Protein AF-A0A1X0IKB8-F1 (afdb_monomer)

Structure (mmCIF, N/CA/C/O backbone):
data_AF-A0A1X0IKB8-F1
#
_entry.id   AF-A0A1X0IKB8-F1
#
loop_
_atom_site.group_PDB
_atom_site.id
_atom_site.type_symbol
_atom_site.label_atom_id
_atom_site.label_alt_id
_atom_site.label_comp_id
_atom_site.label_asym_id
_atom_site.label_entity_id
_atom_site.label_seq_id
_atom_site.pdbx_PDB_ins_code
_atom_site.Cartn_x
_atom_site.Cartn_y
_atom_site.Cartn_z
_atom_site.occupancy
_atom_site.B_iso_or_equiv
_atom_site.auth_seq_id
_atom_site.auth_comp_id
_atom_site.auth_asym_id
_atom_site.auth_atom_id
_atom_site.pdbx_PDB_model_num
ATOM 1 N N . MET A 1 1 ? -22.587 -9.898 22.945 1.00 46.41 1 MET A N 1
ATOM 2 C CA . MET A 1 1 ? -22.577 -9.480 21.527 1.00 46.41 1 MET A CA 1
ATOM 3 C C . MET A 1 1 ? -21.405 -8.541 21.345 1.00 46.41 1 MET A C 1
ATOM 5 O O . MET A 1 1 ? -21.169 -7.750 22.244 1.00 46.41 1 MET A O 1
ATOM 9 N N . THR A 1 2 ? -20.635 -8.668 20.269 1.00 53.00 2 THR A N 1
ATOM 10 C CA . THR A 1 2 ? -19.543 -7.727 19.994 1.00 53.00 2 THR A CA 1
ATOM 11 C C . THR A 1 2 ? -20.122 -6.555 19.212 1.00 53.00 2 THR A C 1
ATOM 13 O O . THR A 1 2 ? -20.568 -6.756 18.085 1.00 53.00 2 THR A O 1
ATOM 16 N N . GLU A 1 3 ? -20.179 -5.372 19.822 1.00 60.38 3 GLU A N 1
ATOM 17 C CA . GLU A 1 3 ? -20.589 -4.149 19.128 1.00 60.38 3 GLU A CA 1
ATOM 18 C C . GLU A 1 3 ? -19.484 -3.704 18.153 1.00 60.38 3 GLU A C 1
ATOM 20 O O . GLU A 1 3 ? -18.284 -3.820 18.435 1.00 60.38 3 GLU A O 1
ATOM 25 N N . PHE A 1 4 ? -19.897 -3.219 16.982 1.00 58.84 4 PHE A N 1
ATOM 26 C CA . PHE A 1 4 ? -19.010 -2.624 15.986 1.00 58.84 4 PHE A CA 1
ATOM 27 C C . PHE A 1 4 ? -19.271 -1.122 15.932 1.00 58.84 4 PHE A C 1
ATOM 29 O O . PHE A 1 4 ? -20.406 -0.696 15.740 1.00 58.84 4 PHE A O 1
ATOM 36 N N . SER A 1 5 ? -18.216 -0.321 16.017 1.00 60.69 5 SER A N 1
ATOM 37 C CA . SER A 1 5 ? -18.289 1.115 15.757 1.00 60.69 5 SER A CA 1
ATOM 38 C C . SER A 1 5 ? -17.401 1.462 14.573 1.00 60.69 5 SER A C 1
ATOM 40 O O . SER A 1 5 ? -16.264 1.011 14.450 1.00 60.69 5 SER A O 1
ATOM 42 N N . LEU A 1 6 ? -17.927 2.262 13.659 1.00 59.50 6 LEU A N 1
ATOM 43 C CA . LEU A 1 6 ? -17.179 2.803 12.541 1.00 59.50 6 LEU A CA 1
ATOM 44 C C . LEU A 1 6 ? -16.780 4.224 12.898 1.00 59.50 6 LEU A C 1
ATOM 46 O O . LEU A 1 6 ? -17.636 5.107 12.989 1.00 59.50 6 LEU A O 1
ATOM 50 N N . LEU A 1 7 ? -15.473 4.430 13.061 1.00 57.50 7 LEU A N 1
ATOM 51 C CA . LEU A 1 7 ? -14.930 5.775 13.089 1.00 57.50 7 LEU A CA 1
ATOM 52 C C . LEU A 1 7 ? -14.737 6.238 11.653 1.00 57.50 7 LEU A C 1
ATOM 54 O O . LEU A 1 7 ? -13.926 5.677 10.914 1.00 57.50 7 LEU A O 1
ATOM 58 N N . HIS A 1 8 ? -15.538 7.220 11.261 1.00 55.94 8 HIS A N 1
ATOM 59 C CA . HIS A 1 8 ? -15.404 7.902 9.984 1.00 55.94 8 HIS A CA 1
ATOM 60 C C . HIS A 1 8 ? -14.725 9.255 10.197 1.00 55.94 8 HIS A C 1
ATOM 62 O O . HIS A 1 8 ? -14.532 9.716 11.320 1.00 55.94 8 HIS A O 1
ATOM 68 N N . SER A 1 9 ? -14.304 9.883 9.104 1.00 51.66 9 SER A N 1
ATOM 69 C CA . SER A 1 9 ? -14.163 11.332 9.099 1.00 51.66 9 SER A CA 1
ATOM 70 C C . SER A 1 9 ? -15.346 11.929 8.345 1.00 51.66 9 SER A C 1
ATOM 72 O O . SER A 1 9 ? -15.785 11.380 7.327 1.00 51.66 9 SER A O 1
ATOM 74 N N . VAL A 1 10 ? -15.850 13.062 8.843 1.00 51.75 10 VAL A N 1
ATOM 75 C CA . VAL A 1 10 ? -16.974 13.832 8.274 1.00 51.75 10 VAL A CA 1
ATOM 76 C C . VAL A 1 10 ? -16.861 13.973 6.748 1.00 51.75 10 VAL A C 1
ATOM 78 O O . VAL A 1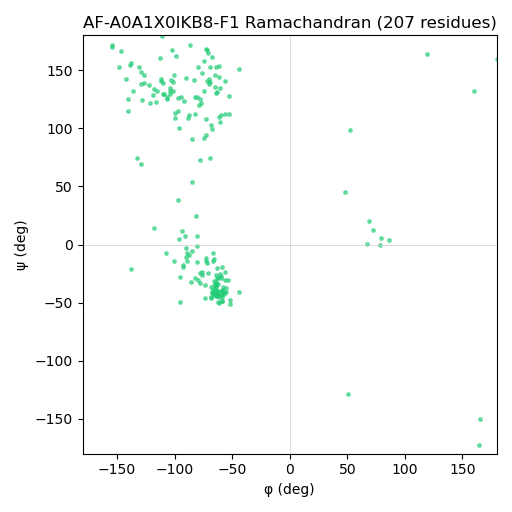 10 ? -17.834 13.767 6.029 1.00 51.75 10 VAL A O 1
ATOM 81 N N . TYR A 1 11 ? -15.645 14.206 6.244 1.00 48.59 11 TYR A N 1
ATOM 82 C CA . TYR A 1 11 ? -15.337 14.351 4.818 1.00 48.59 11 TYR A CA 1
ATOM 83 C C . TYR A 1 11 ? -15.779 13.155 3.951 1.00 48.59 11 TYR A C 1
ATOM 85 O O . TYR A 1 11 ? -16.305 13.329 2.851 1.00 48.59 11 TYR A O 1
ATOM 93 N N . PHE A 1 12 ? -15.600 11.921 4.429 1.00 55.16 12 PHE A N 1
ATOM 94 C CA . PHE A 1 12 ? -15.932 10.727 3.643 1.00 55.16 12 PHE A CA 1
ATOM 95 C C . PHE A 1 12 ? -17.415 10.362 3.709 1.00 55.16 12 PHE A C 1
ATOM 97 O O . PHE A 1 12 ? -17.948 9.850 2.727 1.00 55.16 12 PHE A O 1
ATOM 104 N N . ALA A 1 13 ? -18.096 10.695 4.809 1.00 60.34 13 ALA A N 1
ATOM 105 C CA . ALA A 1 13 ? -19.543 10.526 4.919 1.00 60.34 13 ALA A CA 1
ATOM 106 C C . ALA A 1 13 ? -20.308 11.370 3.884 1.00 60.34 13 ALA A C 1
ATOM 108 O O . ALA A 1 13 ? -21.340 10.935 3.380 1.00 60.34 13 ALA A O 1
ATOM 109 N N . GLU A 1 14 ? -19.791 12.556 3.558 1.00 67.19 14 GLU A N 1
ATOM 110 C CA . GLU A 1 14 ? -20.346 13.421 2.513 1.00 67.19 14 GLU A CA 1
ATOM 111 C C . GLU A 1 14 ? -19.955 12.958 1.103 1.00 67.19 14 GLU A C 1
ATOM 113 O O . GLU A 1 14 ? -20.741 13.084 0.167 1.00 67.19 14 GLU A O 1
ATOM 118 N N . THR A 1 15 ? -18.757 12.384 0.951 1.00 68.75 15 THR A N 1
ATOM 119 C CA . THR A 1 15 ? -18.243 11.920 -0.349 1.00 68.75 15 THR A CA 1
ATOM 120 C C . THR A 1 15 ? -18.927 10.631 -0.826 1.00 68.75 15 THR A C 1
ATOM 122 O O . THR A 1 15 ? -19.148 10.461 -2.025 1.00 68.75 15 THR A O 1
ATOM 125 N N . TYR A 1 16 ? -19.277 9.724 0.094 1.00 72.50 16 TYR A N 1
ATOM 126 C CA . TYR A 1 16 ? -19.889 8.424 -0.212 1.00 72.50 16 TYR A CA 1
ATOM 127 C C . TYR A 1 16 ? -21.165 8.198 0.617 1.00 72.50 16 TYR A C 1
ATOM 129 O O . TYR A 1 16 ? -21.194 7.332 1.496 1.00 72.50 16 TYR A O 1
ATOM 137 N N . PRO A 1 17 ? -22.246 8.954 0.349 1.00 74.56 17 PRO A N 1
ATOM 138 C CA . PRO A 1 17 ? -23.463 8.915 1.164 1.00 74.56 17 PRO A CA 1
ATOM 139 C C . PRO A 1 17 ? -24.136 7.531 1.200 1.00 74.56 17 PRO A C 1
ATOM 141 O O . PRO A 1 17 ? -24.801 7.199 2.182 1.00 74.56 17 PRO A O 1
ATOM 144 N N . ASP A 1 18 ? -23.916 6.705 0.174 1.00 80.62 18 ASP A N 1
ATOM 145 C CA . ASP A 1 18 ? -24.499 5.364 0.046 1.00 80.62 18 ASP A CA 1
ATOM 146 C C . ASP A 1 18 ? -23.767 4.286 0.871 1.00 80.62 18 ASP A C 1
ATOM 148 O O . ASP A 1 18 ? -24.310 3.200 1.088 1.00 80.62 18 ASP A O 1
ATOM 152 N N . GLU A 1 19 ? -22.551 4.558 1.365 1.00 76.38 19 GLU A N 1
ATOM 153 C CA . GLU A 1 19 ? -21.764 3.572 2.124 1.00 76.38 19 GLU A CA 1
ATOM 154 C C . GLU A 1 19 ? -22.422 3.259 3.474 1.00 76.38 19 GLU A C 1
ATOM 156 O O . GLU A 1 19 ? -22.512 2.099 3.876 1.00 76.38 19 GLU A O 1
ATOM 161 N N . TRP A 1 20 ? -22.937 4.279 4.168 1.00 77.69 20 TRP A N 1
ATOM 162 C CA . TRP A 1 20 ? -23.522 4.100 5.497 1.00 77.69 20 TRP A CA 1
ATOM 163 C C . TRP A 1 20 ? -24.834 3.292 5.504 1.00 77.69 20 TRP A C 1
ATOM 165 O O . TRP A 1 20 ? -24.954 2.387 6.334 1.00 77.69 20 TRP A O 1
ATOM 175 N N . PRO A 1 21 ? -25.802 3.541 4.598 1.00 82.44 21 PRO A N 1
ATOM 176 C CA . PRO A 1 21 ? -26.949 2.652 4.420 1.00 82.44 21 PRO A CA 1
ATOM 177 C C . PRO A 1 21 ? -26.540 1.190 4.207 1.00 82.44 21 PRO A C 1
ATOM 179 O O . PRO A 1 21 ? -27.028 0.320 4.923 1.00 82.44 21 PRO A O 1
ATOM 182 N N . ALA A 1 22 ? -25.577 0.927 3.318 1.00 80.38 22 ALA A N 1
ATOM 183 C CA . ALA A 1 22 ? -25.111 -0.432 3.054 1.00 80.38 22 ALA A CA 1
ATOM 184 C C . ALA A 1 22 ? -24.486 -1.085 4.297 1.00 80.38 22 ALA A C 1
ATOM 186 O O . ALA A 1 22 ? -24.757 -2.247 4.590 1.00 80.38 22 ALA A O 1
ATOM 187 N N . VAL A 1 23 ? -23.680 -0.349 5.071 1.00 77.31 23 VAL A N 1
ATOM 188 C CA . VAL A 1 23 ? -23.125 -0.862 6.334 1.00 77.31 23 VAL A CA 1
ATOM 189 C C . VAL A 1 23 ? -24.242 -1.245 7.303 1.00 77.31 23 VAL A C 1
ATOM 191 O O . VAL A 1 23 ? -24.174 -2.320 7.891 1.00 77.31 23 VAL A O 1
ATOM 194 N N . ARG A 1 24 ? -25.286 -0.422 7.441 1.00 79.81 24 ARG A N 1
ATOM 195 C CA . ARG A 1 24 ? -26.424 -0.718 8.324 1.00 79.81 24 ARG A CA 1
ATOM 196 C C . ARG A 1 24 ? -27.243 -1.927 7.880 1.00 79.81 24 ARG A C 1
ATOM 198 O O . ARG A 1 24 ? -27.758 -2.631 8.744 1.00 79.81 24 ARG A O 1
ATOM 205 N N . ASP A 1 25 ? -27.336 -2.189 6.578 1.00 79.62 25 ASP A N 1
ATOM 206 C CA . ASP A 1 25 ? -28.043 -3.365 6.056 1.00 79.62 25 ASP A CA 1
ATOM 207 C C . ASP A 1 25 ? -27.368 -4.678 6.484 1.00 79.62 25 ASP A C 1
ATOM 209 O O . ASP A 1 25 ? -28.044 -5.664 6.779 1.00 79.62 25 ASP A O 1
ATOM 213 N N . PHE A 1 26 ? -26.033 -4.693 6.557 1.00 72.62 26 PHE A N 1
ATOM 214 C CA . PHE A 1 26 ? -25.262 -5.878 6.953 1.00 72.62 26 PHE A CA 1
ATOM 215 C C . PHE A 1 26 ? -24.894 -5.906 8.444 1.00 72.62 26 PHE A C 1
ATOM 217 O O . PHE A 1 26 ? -24.734 -6.981 9.022 1.00 72.62 26 PHE A O 1
ATOM 224 N N . PHE A 1 27 ? -24.766 -4.738 9.072 1.00 76.62 27 PHE A N 1
ATOM 225 C CA . PHE A 1 27 ? -24.354 -4.550 10.461 1.00 76.62 27 PHE A CA 1
ATOM 226 C C . PHE A 1 27 ? -25.313 -3.566 11.150 1.00 76.62 27 PHE A C 1
ATOM 228 O O . PHE A 1 27 ? -24.952 -2.410 11.384 1.00 76.62 27 PHE A O 1
ATOM 235 N N . PRO A 1 28 ? -26.542 -3.991 11.486 1.00 76.62 28 PRO A N 1
ATOM 236 C CA . PRO A 1 28 ? -27.578 -3.093 12.005 1.00 76.62 28 PRO A CA 1
ATOM 237 C C . PRO A 1 28 ? -27.209 -2.451 13.348 1.00 76.62 28 PRO A C 1
ATOM 239 O O . PRO A 1 28 ? -27.599 -1.317 13.607 1.00 76.62 28 PRO A O 1
ATOM 242 N N . GLU A 1 29 ? -26.399 -3.140 14.153 1.00 77.69 29 GLU A N 1
ATOM 243 C CA . GLU A 1 29 ? -25.884 -2.652 15.441 1.00 77.69 29 GLU A CA 1
ATOM 244 C C . GLU A 1 29 ? -24.683 -1.706 15.294 1.00 77.69 29 GLU A C 1
ATOM 246 O O . GLU A 1 29 ? -24.124 -1.243 16.288 1.00 77.69 29 GLU A O 1
ATOM 251 N N . SER A 1 30 ? -24.232 -1.451 14.062 1.00 76.12 30 SER A N 1
ATOM 252 C CA . SER A 1 30 ? -23.090 -0.577 13.844 1.00 76.12 30 SER A CA 1
ATOM 253 C C . SER A 1 30 ? -23.431 0.876 14.148 1.00 76.12 30 SER A C 1
ATOM 255 O O . SER A 1 30 ? -24.482 1.397 13.763 1.00 76.12 30 SER A O 1
ATOM 257 N N . ARG A 1 31 ? -22.505 1.564 14.816 1.00 76.25 31 ARG A N 1
ATOM 258 C CA . ARG A 1 31 ? -22.612 3.000 15.090 1.00 76.25 31 ARG A CA 1
ATOM 259 C C . ARG A 1 31 ? -21.582 3.760 14.270 1.00 76.25 31 ARG A C 1
ATOM 261 O O . ARG A 1 31 ? -20.441 3.323 14.161 1.00 76.25 31 ARG A O 1
ATOM 268 N N . ARG A 1 32 ? -21.971 4.904 13.710 1.00 75.94 32 ARG A N 1
ATOM 269 C CA . ARG A 1 32 ? -21.033 5.863 13.115 1.00 75.94 32 ARG A CA 1
ATOM 270 C C . ARG A 1 32 ? -20.688 6.906 14.168 1.00 75.94 32 ARG A C 1
ATOM 272 O O . ARG A 1 32 ? -21.599 7.512 14.725 1.00 75.94 32 ARG A O 1
ATOM 279 N N . SER A 1 33 ? -19.405 7.123 14.412 1.00 73.44 33 SER A N 1
ATOM 280 C CA . SER A 1 33 ? -18.921 8.213 15.261 1.00 73.44 33 SER A CA 1
ATOM 281 C C . SER A 1 33 ? -17.693 8.851 14.620 1.00 73.44 33 SER A C 1
ATOM 283 O O . SER A 1 33 ? -16.993 8.204 13.846 1.00 73.44 33 SER A O 1
ATOM 285 N N . ASP A 1 34 ? -17.426 10.105 14.958 1.00 73.56 34 ASP A N 1
ATOM 286 C CA . ASP A 1 34 ? -16.152 10.765 14.661 1.00 73.56 34 ASP A CA 1
ATOM 287 C C . ASP A 1 34 ? -15.316 10.949 15.946 1.00 73.56 34 ASP A C 1
ATOM 289 O O . ASP A 1 34 ? -14.145 11.326 15.877 1.00 73.56 34 ASP A O 1
ATOM 293 N N . ASP A 1 35 ? -15.904 10.640 17.108 1.00 76.06 35 ASP A N 1
ATOM 294 C CA . ASP A 1 35 ? -15.348 10.830 18.448 1.00 76.06 35 ASP A CA 1
ATOM 295 C C . ASP A 1 35 ? -15.271 9.483 19.204 1.00 76.06 35 ASP A C 1
ATOM 297 O O . ASP A 1 35 ? -16.297 8.801 19.359 1.00 76.06 35 ASP A O 1
ATOM 301 N N . PRO A 1 36 ? -14.076 9.065 19.654 1.00 76.62 36 PRO A N 1
ATOM 302 C CA . PRO A 1 36 ? -13.896 7.852 20.444 1.00 76.62 36 PRO A CA 1
ATOM 303 C C . PRO A 1 36 ? -14.394 7.961 21.896 1.00 76.62 36 PRO A C 1
ATOM 305 O O . PRO A 1 36 ? -14.585 6.923 22.527 1.00 76.62 36 PRO A O 1
ATOM 308 N N . ALA A 1 37 ? -14.673 9.158 22.424 1.00 79.88 37 ALA A N 1
ATOM 309 C CA . ALA A 1 37 ? -15.068 9.349 23.823 1.00 79.88 37 ALA A CA 1
ATOM 310 C C . ALA A 1 37 ? -16.352 8.593 24.220 1.00 79.88 37 ALA A C 1
ATOM 312 O O . ALA A 1 37 ? -16.523 8.226 25.382 1.00 79.88 37 ALA A O 1
ATOM 313 N N . ALA A 1 38 ? -17.247 8.344 23.260 1.00 78.19 38 ALA A N 1
ATOM 314 C CA . ALA A 1 38 ? -18.512 7.635 23.463 1.00 78.19 38 ALA A CA 1
ATOM 315 C C . ALA A 1 38 ? -18.428 6.119 23.187 1.00 78.19 38 ALA A C 1
ATOM 317 O O . ALA A 1 38 ? -19.462 5.462 23.051 1.00 78.19 38 ALA A O 1
ATOM 318 N N . LEU A 1 39 ? -17.223 5.556 23.034 1.00 81.75 39 LEU A N 1
ATOM 319 C CA . LEU A 1 39 ? -17.054 4.127 22.780 1.00 81.75 39 LEU A CA 1
ATOM 320 C C . LEU A 1 39 ? -17.217 3.310 24.061 1.00 81.75 39 LEU A C 1
ATOM 322 O O . LEU A 1 39 ? -16.490 3.497 25.037 1.00 81.75 39 LEU A O 1
ATOM 326 N N . GLU A 1 40 ? -18.127 2.341 24.012 1.00 83.69 40 GLU A N 1
ATOM 327 C CA . GLU A 1 40 ? -18.272 1.340 25.063 1.00 83.69 40 GLU A CA 1
ATOM 328 C C . GLU A 1 40 ? -17.068 0.378 25.061 1.00 83.69 40 GLU A C 1
ATOM 330 O O . GLU A 1 40 ? -16.590 -0.010 23.983 1.00 83.69 40 GLU A O 1
ATOM 335 N N . PRO A 1 41 ? -16.578 -0.068 26.230 1.00 88.38 41 PRO A N 1
ATOM 336 C CA . PRO A 1 41 ? -15.522 -1.073 26.303 1.00 88.38 41 PRO A CA 1
ATOM 337 C C . PRO A 1 41 ? -15.873 -2.366 25.557 1.00 88.38 41 PRO A C 1
ATOM 339 O O . PRO A 1 41 ? -16.994 -2.868 25.621 1.00 88.38 41 PRO A O 1
ATOM 342 N N . GLY A 1 42 ? -14.890 -2.950 24.868 1.00 86.88 42 GLY A N 1
ATOM 343 C CA . GLY A 1 42 ? -15.059 -4.161 24.060 1.00 86.88 42 GLY A CA 1
ATOM 344 C C . GLY A 1 42 ? -15.529 -3.915 22.622 1.00 86.88 42 GLY A C 1
ATOM 345 O O . GLY A 1 42 ? -15.721 -4.882 21.876 1.00 86.88 42 GLY A O 1
ATOM 346 N N . THR A 1 43 ? -15.672 -2.654 22.209 1.00 86.81 43 THR A N 1
ATOM 347 C CA . THR A 1 43 ? -16.057 -2.289 20.843 1.00 86.81 43 THR A CA 1
ATOM 348 C C . THR A 1 43 ? -14.946 -2.615 19.840 1.00 86.81 43 THR A C 1
ATOM 350 O O . THR A 1 43 ? -13.755 -2.393 20.081 1.00 86.81 43 THR A O 1
ATOM 353 N N . ILE A 1 44 ? -15.334 -3.127 18.669 1.00 87.81 44 ILE A N 1
ATOM 354 C CA . ILE A 1 44 ? -14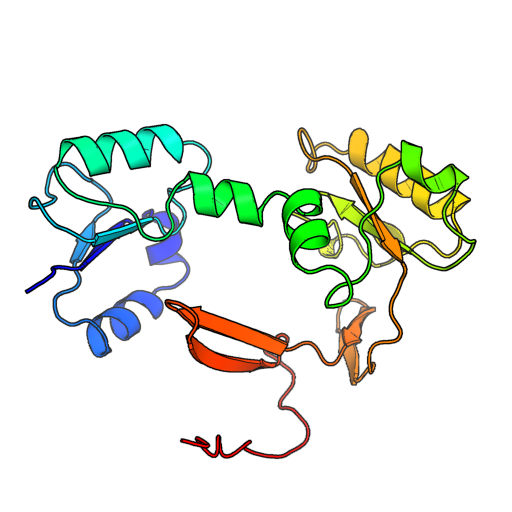.442 -3.226 17.508 1.00 87.81 44 ILE A CA 1
ATOM 355 C C . ILE A 1 44 ? -14.594 -1.967 16.664 1.00 87.81 44 ILE A C 1
ATOM 357 O O . ILE A 1 44 ? -15.686 -1.670 16.184 1.00 87.81 44 ILE A O 1
ATOM 361 N N . VAL A 1 45 ? -13.483 -1.276 16.433 1.00 86.44 45 VAL A N 1
ATOM 362 C CA . VAL A 1 45 ? -13.438 -0.019 15.693 1.00 86.44 45 VAL A CA 1
ATOM 363 C C . VAL A 1 45 ? -12.821 -0.218 14.314 1.00 86.44 45 VAL A C 1
ATOM 365 O O . VAL A 1 45 ? -11.712 -0.733 14.199 1.00 86.44 45 VAL A O 1
ATOM 368 N N . ILE A 1 46 ? -13.510 0.217 13.257 1.00 86.81 46 ILE A N 1
ATOM 369 C CA . ILE A 1 46 ? -12.957 0.243 11.891 1.00 86.81 46 ILE A CA 1
ATOM 370 C C . ILE A 1 46 ? -12.491 1.677 11.588 1.00 86.81 46 ILE A C 1
ATOM 372 O O . ILE A 1 46 ? -13.351 2.547 11.425 1.00 86.81 46 ILE A O 1
ATOM 376 N N . PRO A 1 47 ? -11.173 1.960 11.505 1.00 81.31 47 PRO A N 1
ATOM 377 C CA . PRO A 1 47 ? -10.633 3.322 11.445 1.00 81.31 47 PRO A CA 1
ATOM 378 C C . PRO A 1 47 ? -10.625 3.878 10.011 1.00 81.31 47 PRO A C 1
ATOM 380 O O . PRO A 1 47 ? -9.589 4.301 9.489 1.00 81.31 47 PRO A O 1
ATOM 383 N N . ARG A 1 48 ? -11.780 3.847 9.334 1.00 74.25 48 ARG A N 1
ATOM 384 C CA . ARG A 1 48 ? -11.922 4.292 7.939 1.00 74.25 48 ARG A CA 1
ATOM 385 C C . ARG A 1 48 ? -11.451 5.746 7.822 1.00 74.25 48 ARG A C 1
ATOM 387 O O . ARG A 1 48 ? -12.066 6.654 8.367 1.00 74.25 48 ARG A O 1
ATOM 394 N N . TYR A 1 49 ? -10.339 5.955 7.114 1.00 64.00 49 TYR A N 1
ATOM 395 C CA . TYR A 1 49 ? -9.759 7.267 6.788 1.00 64.00 49 TYR A CA 1
ATOM 396 C C . TYR A 1 49 ? -9.200 8.099 7.962 1.00 64.00 49 TYR A C 1
ATOM 398 O O . TYR A 1 49 ? -8.670 9.182 7.725 1.00 64.00 49 TYR A O 1
ATOM 406 N N . ARG A 1 50 ? -9.258 7.601 9.208 1.00 59.06 50 ARG A N 1
ATOM 407 C CA . ARG A 1 50 ? -8.639 8.220 10.404 1.00 59.06 50 ARG A CA 1
ATOM 408 C C . ARG A 1 50 ? -7.313 7.570 10.813 1.00 59.06 50 ARG A C 1
ATOM 410 O O . ARG A 1 50 ? -6.570 8.170 11.578 1.00 59.06 50 ARG A O 1
ATOM 417 N N . ALA A 1 51 ? -6.992 6.389 10.278 1.00 67.88 51 ALA A N 1
ATOM 418 C CA . ALA A 1 51 ? -5.751 5.671 10.591 1.00 67.88 51 ALA A CA 1
ATOM 419 C C . ALA A 1 51 ? -4.465 6.383 10.118 1.00 67.88 51 ALA A C 1
ATOM 421 O O . ALA A 1 51 ? -3.373 5.997 10.515 1.00 67.88 51 ALA A O 1
ATOM 422 N N . THR A 1 52 ? -4.566 7.415 9.279 1.00 68.50 52 THR A N 1
ATOM 423 C CA . THR A 1 52 ? -3.414 8.170 8.766 1.00 68.50 52 THR A CA 1
ATOM 424 C C . THR A 1 52 ? -3.713 9.672 8.816 1.00 68.50 52 THR A C 1
ATOM 426 O O . THR A 1 52 ? -4.780 10.064 8.338 1.00 68.50 52 THR A O 1
ATOM 429 N N . PRO A 1 53 ? -2.816 10.532 9.336 1.00 73.44 53 PRO A N 1
ATOM 430 C CA . PRO A 1 53 ? -1.456 10.225 9.792 1.00 73.44 53 PRO A CA 1
ATOM 431 C C . PRO A 1 53 ? -1.341 9.807 11.274 1.00 73.44 53 PRO A C 1
ATOM 433 O O . PRO A 1 53 ? -0.267 9.387 11.681 1.00 73.44 53 PRO A O 1
ATOM 436 N N . PHE A 1 54 ? -2.412 9.885 12.070 1.00 83.12 54 PHE A N 1
ATOM 437 C CA . PHE A 1 54 ? -2.375 9.697 13.536 1.00 83.12 54 PHE A CA 1
ATOM 438 C C . PHE A 1 54 ? -2.752 8.277 13.985 1.00 83.12 54 PHE A C 1
ATOM 440 O O . PHE A 1 54 ? -3.504 8.083 14.940 1.00 83.12 54 PHE A O 1
ATOM 447 N N . GLY A 1 55 ? -2.324 7.263 13.230 1.00 87.00 55 GLY A N 1
ATOM 448 C CA . GLY A 1 55 ? -2.770 5.886 13.445 1.00 87.00 55 GLY A CA 1
ATOM 449 C C . GLY A 1 55 ? -2.343 5.305 14.791 1.00 87.00 55 GLY A C 1
ATOM 450 O O . GLY A 1 55 ? -3.123 4.586 15.414 1.00 87.00 55 GLY A O 1
ATOM 451 N N . ALA A 1 56 ? -1.139 5.650 15.255 1.00 90.50 56 ALA A N 1
ATOM 452 C CA . ALA A 1 56 ? -0.616 5.199 16.541 1.00 90.50 56 ALA A CA 1
ATOM 453 C C . ALA A 1 56 ? -1.391 5.816 17.712 1.00 90.50 56 ALA A C 1
ATOM 455 O O . ALA A 1 56 ? -1.784 5.108 18.638 1.00 90.50 56 ALA A O 1
ATOM 456 N N . GLU A 1 57 ? -1.646 7.124 17.655 1.00 90.44 57 GLU A N 1
ATOM 457 C CA . GLU A 1 57 ? -2.412 7.853 18.663 1.00 90.44 57 GLU A CA 1
ATOM 458 C C . GLU A 1 57 ? -3.857 7.357 18.713 1.00 90.44 57 GLU A C 1
ATOM 460 O O . GLU A 1 57 ? -4.367 7.078 19.796 1.00 90.44 57 GLU A O 1
ATOM 465 N N . LEU A 1 58 ? -4.480 7.163 17.544 1.00 88.31 58 LEU A N 1
ATOM 466 C CA . LEU A 1 58 ? -5.819 6.591 17.446 1.00 88.31 58 LEU A CA 1
ATOM 467 C C . LEU A 1 58 ? -5.865 5.197 18.082 1.00 88.31 58 LEU A C 1
ATOM 469 O O . LEU A 1 58 ? -6.748 4.918 18.885 1.00 88.31 58 LEU A O 1
ATOM 473 N N . GLU A 1 59 ? -4.927 4.307 17.755 1.00 91.44 59 GLU A N 1
ATOM 474 C CA . GLU A 1 59 ? -4.904 2.961 18.335 1.00 91.44 59 GLU A CA 1
ATOM 475 C C . GLU A 1 59 ? -4.714 2.982 19.857 1.00 91.44 59 GLU A C 1
ATOM 477 O O . GLU A 1 59 ? -5.383 2.223 20.568 1.00 91.44 59 GLU A O 1
ATOM 482 N N . ALA A 1 60 ? -3.850 3.865 20.364 1.00 92.12 60 ALA A N 1
ATOM 483 C CA . ALA A 1 60 ? -3.631 4.043 21.796 1.00 92.12 60 ALA A CA 1
ATOM 484 C C . ALA A 1 60 ? -4.899 4.535 22.510 1.00 92.12 60 ALA A C 1
ATOM 486 O O . ALA A 1 60 ? -5.269 3.985 23.548 1.00 92.12 60 ALA A O 1
ATOM 487 N N . GLU A 1 61 ? -5.596 5.514 21.931 1.00 90.69 61 GLU A N 1
ATOM 488 C CA . GLU A 1 61 ? -6.860 6.040 22.449 1.00 90.69 61 GLU A CA 1
ATOM 489 C C . GLU A 1 61 ? -7.943 4.953 22.481 1.00 90.69 61 GLU A C 1
ATOM 491 O O . GLU A 1 61 ? -8.517 4.674 23.532 1.00 90.69 61 GLU A O 1
ATOM 496 N N . ILE A 1 62 ? -8.152 4.239 21.370 1.00 90.62 62 ILE A N 1
ATOM 497 C CA . ILE A 1 62 ? -9.119 3.134 21.304 1.00 90.62 62 ILE A CA 1
ATOM 498 C C . ILE A 1 62 ? -8.803 2.036 22.328 1.00 90.62 62 ILE A C 1
ATOM 500 O O . ILE A 1 62 ? -9.713 1.505 22.972 1.00 90.62 62 ILE A O 1
ATOM 504 N N . THR A 1 63 ? -7.522 1.719 22.515 1.00 93.00 63 THR A N 1
ATOM 505 C CA . THR A 1 63 ? -7.079 0.729 23.505 1.00 93.00 63 THR A CA 1
ATOM 506 C C . THR A 1 63 ? -7.339 1.204 24.936 1.00 93.00 63 THR A C 1
ATOM 508 O O . THR A 1 63 ? -7.779 0.410 25.768 1.00 93.00 63 THR A O 1
ATOM 511 N N . ALA A 1 64 ? -7.131 2.493 25.232 1.00 92.00 64 ALA A N 1
ATOM 512 C CA . ALA A 1 64 ? -7.405 3.076 26.548 1.00 92.00 64 ALA A CA 1
ATOM 513 C C . ALA A 1 64 ? -8.894 2.991 26.937 1.00 92.00 64 ALA A C 1
ATOM 515 O O . ALA A 1 64 ? -9.211 2.832 28.115 1.00 92.00 64 ALA A O 1
ATOM 516 N N . HIS A 1 65 ? -9.800 2.993 25.954 1.00 89.75 65 HIS A N 1
ATOM 517 C CA . HIS A 1 65 ? -11.237 2.752 26.137 1.00 89.75 65 HIS A CA 1
ATOM 518 C C . HIS A 1 65 ? -11.616 1.260 26.254 1.00 89.75 65 HIS A C 1
ATOM 520 O O . HIS A 1 65 ? -12.796 0.913 26.242 1.00 89.75 65 HIS A O 1
ATOM 526 N N . GLY A 1 66 ? -10.647 0.341 26.341 1.00 91.12 66 GLY A N 1
ATOM 527 C CA . GLY A 1 66 ? -10.905 -1.103 26.387 1.00 91.12 66 GLY A CA 1
ATOM 528 C C . GLY A 1 66 ? -11.450 -1.669 25.071 1.00 91.12 66 GLY A C 1
ATOM 529 O O . GLY A 1 66 ? -12.071 -2.732 25.064 1.00 91.12 66 GLY A O 1
ATOM 530 N N . SER A 1 67 ? -11.250 -0.954 23.965 1.00 92.19 67 SER A N 1
ATOM 531 C CA . SER A 1 67 ? -11.696 -1.311 22.617 1.00 92.19 67 SER A CA 1
ATOM 532 C C . SER A 1 67 ? -10.497 -1.650 21.727 1.00 92.19 67 SER A C 1
ATOM 534 O O . SER A 1 67 ? -9.351 -1.638 22.175 1.00 92.19 67 SER A O 1
ATOM 536 N N . ARG A 1 68 ? -10.728 -2.013 20.458 1.00 92.50 68 ARG A N 1
ATOM 537 C CA . ARG A 1 68 ? -9.627 -2.333 19.527 1.00 92.50 68 ARG A CA 1
ATOM 538 C C . ARG A 1 68 ? -9.923 -1.984 18.078 1.00 92.50 68 ARG A C 1
ATOM 540 O O . ARG A 1 68 ? -11.070 -2.063 17.644 1.00 92.50 68 ARG A O 1
ATOM 547 N N . LEU A 1 69 ? -8.870 -1.706 17.311 1.00 90.94 69 LEU A N 1
ATOM 548 C CA . LEU A 1 69 ? -8.963 -1.465 15.875 1.00 90.94 69 LEU A CA 1
ATOM 549 C C . LEU A 1 69 ? -9.070 -2.760 15.050 1.00 90.94 69 LEU A C 1
ATOM 551 O O . LEU A 1 69 ? -8.579 -3.829 15.431 1.00 90.94 69 LEU A O 1
ATOM 555 N N . ILE A 1 70 ? -9.695 -2.643 13.879 1.00 89.06 70 ILE A N 1
ATOM 556 C CA . ILE A 1 70 ? -9.514 -3.540 12.740 1.00 89.06 70 ILE A CA 1
ATOM 557 C C . ILE A 1 70 ? -9.508 -2.727 11.430 1.00 89.06 70 ILE A C 1
ATOM 559 O O . ILE A 1 70 ? -10.512 -2.133 11.051 1.00 89.06 70 ILE A O 1
ATOM 563 N N . ASN A 1 71 ? -8.412 -2.670 10.678 1.00 88.94 71 ASN A N 1
ATOM 564 C CA . ASN A 1 71 ? -7.087 -3.230 10.970 1.00 88.94 71 ASN A CA 1
ATOM 565 C C . ASN A 1 71 ? -6.337 -2.412 12.040 1.00 88.94 71 ASN A C 1
ATOM 567 O O . ASN A 1 71 ? -6.653 -1.245 12.257 1.00 88.94 71 ASN A O 1
ATOM 571 N N . THR A 1 72 ? -5.366 -3.032 12.715 1.00 91.19 72 THR A N 1
ATOM 572 C CA . THR A 1 72 ? -4.471 -2.348 13.664 1.00 91.19 72 THR A CA 1
ATOM 573 C C . THR A 1 72 ? -3.547 -1.371 12.945 1.00 91.19 72 THR A C 1
ATOM 575 O O . THR A 1 72 ? -3.314 -1.498 11.738 1.00 91.19 72 THR A O 1
ATOM 578 N N . TYR A 1 73 ? -2.963 -0.420 13.673 1.00 90.44 73 TYR A N 1
ATOM 579 C CA . TYR A 1 73 ? -1.989 0.508 13.091 1.00 90.44 73 TYR A CA 1
ATOM 580 C C . TYR A 1 73 ? -0.793 -0.243 12.487 1.00 90.44 73 TYR A C 1
ATOM 582 O O . TYR A 1 73 ? -0.432 -0.018 11.333 1.00 90.44 73 TYR A O 1
ATOM 590 N N . ALA A 1 74 ? -0.258 -1.233 13.206 1.00 90.75 74 ALA A N 1
ATOM 591 C CA . ALA A 1 74 ? 0.822 -2.081 12.700 1.00 90.75 74 ALA A CA 1
ATOM 592 C C . ALA A 1 74 ? 0.448 -2.821 11.399 1.00 90.75 74 ALA A C 1
ATOM 594 O O . ALA A 1 74 ? 1.284 -2.971 10.510 1.00 90.75 74 ALA A O 1
ATOM 595 N N . GLN A 1 75 ? -0.809 -3.261 11.258 1.00 90.88 75 GLN A N 1
ATOM 596 C CA . GLN A 1 75 ? -1.297 -3.887 10.025 1.00 90.88 75 GLN A CA 1
ATOM 597 C C . GLN A 1 75 ? -1.374 -2.890 8.863 1.00 90.88 75 GLN A C 1
ATOM 599 O O . GLN A 1 75 ? -1.078 -3.270 7.734 1.00 90.88 75 GLN A O 1
ATOM 604 N N . HIS A 1 76 ? -1.738 -1.631 9.119 1.00 89.25 76 HIS A N 1
ATOM 605 C CA . HIS A 1 76 ? -1.670 -0.578 8.104 1.00 89.25 76 HIS A CA 1
ATOM 606 C C . HIS A 1 76 ? -0.225 -0.346 7.642 1.00 89.25 76 HIS A C 1
ATOM 608 O O . HIS A 1 76 ? 0.042 -0.440 6.445 1.00 89.25 76 HIS A O 1
ATOM 614 N N . CYS A 1 77 ? 0.720 -0.178 8.576 1.00 88.12 77 CYS A N 1
ATOM 615 C CA . CYS A 1 77 ? 2.140 -0.022 8.245 1.00 88.12 77 CYS A CA 1
ATOM 616 C C . CYS A 1 77 ? 2.691 -1.204 7.435 1.00 88.12 77 CYS A C 1
ATOM 618 O O . CYS A 1 77 ? 3.438 -1.003 6.481 1.00 88.12 77 CYS A O 1
ATOM 620 N N . ALA A 1 78 ? 2.304 -2.434 7.784 1.00 90.12 78 ALA A N 1
ATOM 621 C CA . ALA A 1 78 ? 2.759 -3.631 7.081 1.00 90.12 78 ALA A CA 1
ATOM 622 C C . ALA A 1 78 ? 2.294 -3.685 5.614 1.00 90.12 78 ALA A C 1
ATOM 624 O O . ALA A 1 78 ? 3.016 -4.199 4.765 1.00 90.12 78 ALA A O 1
ATOM 625 N N . ILE A 1 79 ? 1.101 -3.169 5.301 1.00 89.56 79 ILE A N 1
ATOM 626 C CA . ILE A 1 79 ? 0.586 -3.126 3.922 1.00 89.56 79 ILE A CA 1
ATOM 627 C C . ILE A 1 79 ? 1.186 -1.962 3.121 1.00 89.56 79 ILE A C 1
ATOM 629 O O . ILE A 1 79 ? 1.368 -2.088 1.907 1.00 89.56 79 ILE A O 1
ATOM 633 N N . ASP A 1 80 ? 1.532 -0.860 3.786 1.00 89.00 80 ASP A N 1
ATOM 634 C CA . ASP A 1 80 ? 2.213 0.273 3.152 1.00 89.00 80 ASP A CA 1
ATOM 635 C C . ASP A 1 80 ? 3.678 -0.052 2.796 1.00 89.00 80 ASP A C 1
ATOM 637 O O . ASP A 1 80 ? 4.221 0.514 1.842 1.00 89.00 80 ASP A O 1
ATOM 641 N N . ASP A 1 81 ? 4.308 -1.012 3.485 1.00 92.00 81 ASP A N 1
ATOM 642 C CA . ASP A 1 81 ? 5.649 -1.500 3.154 1.00 92.00 81 ASP A CA 1
ATOM 643 C C . ASP A 1 81 ? 5.635 -2.600 2.081 1.00 92.00 81 ASP A C 1
ATOM 645 O O . ASP A 1 81 ? 5.594 -3.804 2.345 1.00 92.00 81 ASP A O 1
ATOM 649 N N . ILE A 1 82 ? 5.745 -2.155 0.831 1.00 94.56 82 ILE A N 1
ATOM 650 C CA . ILE A 1 82 ? 5.878 -3.017 -0.348 1.00 94.56 82 ILE A CA 1
ATOM 651 C C . ILE A 1 82 ? 7.036 -3.994 -0.322 1.00 94.56 82 ILE A C 1
ATOM 653 O O . ILE A 1 82 ? 6.905 -5.067 -0.901 1.00 94.56 82 ILE A O 1
ATOM 657 N N . PHE A 1 83 ? 8.147 -3.667 0.328 1.00 95.25 83 PHE A N 1
ATOM 658 C CA . PHE A 1 83 ? 9.273 -4.587 0.379 1.00 95.25 83 PHE A CA 1
ATOM 659 C C . PHE A 1 83 ? 8.944 -5.735 1.329 1.00 95.25 83 PHE A C 1
ATOM 661 O O . PHE A 1 83 ? 9.049 -6.893 0.936 1.00 95.25 83 PHE A O 1
ATOM 668 N N . ALA A 1 84 ? 8.405 -5.418 2.510 1.00 93.62 84 ALA A N 1
ATOM 669 C CA . ALA A 1 84 ? 8.001 -6.420 3.489 1.00 93.62 84 ALA A CA 1
ATOM 670 C C . ALA A 1 84 ? 6.957 -7.402 2.935 1.00 93.62 84 ALA A C 1
ATOM 672 O O . ALA A 1 84 ? 7.128 -8.618 3.053 1.00 93.62 84 ALA A O 1
ATOM 673 N N . TRP A 1 85 ? 5.881 -6.912 2.303 1.00 94.19 85 TRP A N 1
ATOM 674 C CA . TRP A 1 85 ? 4.886 -7.833 1.748 1.00 94.19 85 TRP A CA 1
ATOM 675 C C . TRP A 1 85 ? 5.340 -8.503 0.450 1.00 94.19 85 TRP A C 1
ATOM 677 O O . TRP A 1 85 ? 4.882 -9.608 0.165 1.00 94.19 85 TRP A O 1
ATOM 687 N N . SER A 1 86 ? 6.235 -7.890 -0.334 1.00 95.19 86 SER A N 1
ATOM 688 C CA . SER A 1 86 ? 6.809 -8.542 -1.518 1.00 95.19 86 SER A CA 1
ATOM 689 C C . SER A 1 86 ? 7.669 -9.737 -1.118 1.00 95.19 86 SER A C 1
ATOM 691 O O . SER A 1 86 ? 7.548 -10.790 -1.739 1.00 95.19 86 SER A O 1
ATOM 693 N N . ASP A 1 87 ? 8.465 -9.603 -0.058 1.00 93.75 87 ASP A N 1
ATOM 694 C CA . ASP A 1 87 ? 9.282 -10.690 0.484 1.00 93.75 87 ASP A CA 1
ATOM 695 C C .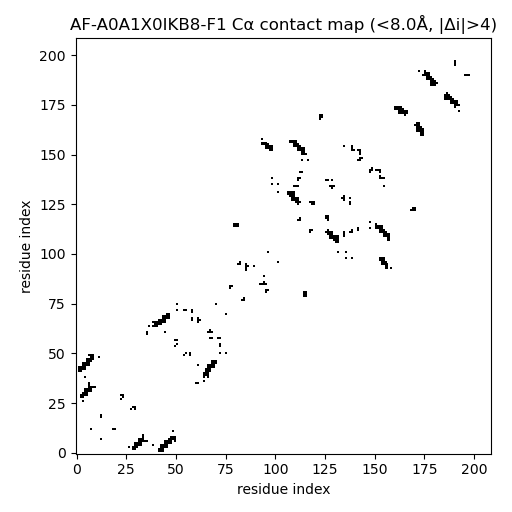 ASP A 1 87 ? 8.410 -11.811 1.064 1.00 93.75 87 ASP A C 1
ATOM 697 O O . ASP A 1 87 ? 8.664 -12.990 0.820 1.00 93.75 87 ASP A O 1
ATOM 701 N N . LEU A 1 88 ? 7.336 -11.457 1.781 1.00 94.19 88 LEU A N 1
ATOM 702 C CA . LEU A 1 88 ? 6.397 -12.430 2.347 1.00 94.19 88 LEU A CA 1
ATOM 703 C C . LEU A 1 88 ? 5.663 -13.240 1.267 1.00 94.19 88 LEU A C 1
ATOM 705 O O . LEU A 1 88 ? 5.434 -14.437 1.440 1.00 94.19 88 LEU A O 1
ATOM 709 N N . LEU A 1 89 ? 5.249 -12.584 0.180 1.00 94.44 89 LEU A N 1
ATOM 710 C CA . LEU A 1 89 ? 4.531 -13.228 -0.921 1.00 94.44 89 LEU A CA 1
ATOM 711 C C . LEU A 1 89 ? 5.453 -14.053 -1.827 1.00 94.44 89 LEU A C 1
ATOM 713 O O . LEU A 1 89 ? 4.966 -14.962 -2.504 1.00 94.44 89 LEU A O 1
ATOM 717 N N . GLY A 1 90 ? 6.753 -13.744 -1.856 1.00 94.94 90 GLY A N 1
ATOM 718 C CA . GLY A 1 90 ? 7.727 -14.410 -2.716 1.00 94.94 90 GLY A CA 1
ATOM 719 C C . GLY A 1 90 ? 7.254 -14.456 -4.171 1.00 94.94 90 GLY A C 1
ATOM 720 O O . GLY A 1 90 ? 6.800 -13.454 -4.723 1.00 94.94 90 GLY A O 1
ATOM 721 N N . ASP A 1 91 ? 7.272 -15.649 -4.765 1.00 93.50 91 ASP A N 1
ATOM 722 C CA . ASP A 1 91 ? 6.925 -15.877 -6.175 1.00 93.50 91 ASP A CA 1
ATOM 723 C C . ASP A 1 91 ? 5.446 -15.616 -6.523 1.00 93.50 91 ASP A C 1
ATOM 725 O O . ASP A 1 91 ? 5.067 -15.630 -7.695 1.00 93.50 91 ASP A O 1
ATOM 729 N N . MET A 1 92 ? 4.580 -15.352 -5.535 1.00 91.69 92 MET A N 1
ATOM 730 C CA . MET A 1 92 ? 3.195 -14.936 -5.796 1.00 91.69 92 MET A CA 1
ATOM 731 C C . MET A 1 92 ? 3.093 -13.495 -6.314 1.00 91.69 92 MET A C 1
ATOM 733 O O . MET A 1 92 ? 2.017 -13.065 -6.738 1.00 91.69 92 MET A O 1
ATOM 737 N N . THR A 1 93 ? 4.176 -12.721 -6.255 1.00 93.06 93 THR A N 1
ATOM 738 C CA . THR A 1 93 ? 4.219 -11.340 -6.730 1.00 93.06 93 THR A CA 1
ATOM 739 C C . THR A 1 93 ? 5.528 -11.056 -7.457 1.00 93.06 93 THR A C 1
ATOM 741 O O . THR A 1 93 ? 6.546 -11.693 -7.217 1.00 93.06 93 THR A O 1
ATOM 744 N N . ALA A 1 94 ? 5.520 -10.078 -8.365 1.00 93.88 94 ALA A N 1
ATOM 745 C CA . ALA A 1 94 ? 6.762 -9.636 -8.993 1.00 93.88 94 ALA A CA 1
ATOM 746 C C . ALA A 1 94 ? 7.729 -9.087 -7.925 1.00 93.88 94 ALA A C 1
ATOM 748 O O . ALA A 1 94 ? 7.260 -8.399 -7.015 1.00 93.88 94 ALA A O 1
ATOM 749 N N . PRO A 1 95 ? 9.047 -9.290 -8.046 1.00 95.38 95 PRO A N 1
ATOM 750 C CA . PRO A 1 95 ? 9.997 -8.741 -7.087 1.00 95.38 95 PRO A CA 1
ATOM 751 C C . PRO A 1 95 ? 9.944 -7.207 -7.054 1.00 95.38 95 PRO A C 1
ATOM 753 O O . PRO A 1 95 ? 9.569 -6.552 -8.034 1.00 95.38 95 PRO A O 1
ATOM 756 N N . SER A 1 96 ? 10.315 -6.640 -5.907 1.00 96.94 96 SER A N 1
ATOM 757 C CA . SER A 1 96 ? 10.378 -5.195 -5.680 1.00 96.94 96 SER A CA 1
ATOM 758 C C . SER A 1 96 ? 11.816 -4.788 -5.407 1.00 96.94 96 SER A C 1
ATOM 760 O O . SER A 1 96 ? 12.424 -5.287 -4.468 1.00 96.94 96 SER A O 1
ATOM 762 N N . TYR A 1 97 ? 12.345 -3.878 -6.217 1.00 97.19 97 TYR A N 1
ATOM 763 C CA . TYR A 1 97 ? 13.735 -3.443 -6.157 1.00 97.19 97 TYR A CA 1
ATOM 764 C C . TYR A 1 97 ? 13.838 -1.999 -5.683 1.00 97.19 97 TYR A C 1
ATOM 766 O O . TYR A 1 97 ? 13.024 -1.144 -6.055 1.00 97.19 97 TYR A O 1
ATOM 774 N N . ARG A 1 98 ? 14.866 -1.731 -4.883 1.00 96.44 98 ARG A N 1
ATOM 775 C CA . ARG A 1 98 ? 15.356 -0.384 -4.599 1.00 96.44 98 ARG A CA 1
ATOM 776 C C . ARG A 1 98 ? 16.363 0.040 -5.667 1.00 96.44 98 ARG A C 1
ATOM 778 O O . ARG A 1 98 ? 16.773 -0.754 -6.514 1.00 96.44 98 ARG A O 1
ATOM 785 N N . ILE A 1 99 ? 16.767 1.306 -5.630 1.00 96.12 99 ILE A N 1
ATOM 786 C CA . ILE A 1 99 ? 17.739 1.872 -6.578 1.00 96.12 99 ILE A CA 1
ATOM 787 C C . ILE A 1 99 ? 19.070 1.109 -6.501 1.00 96.12 99 ILE A C 1
ATOM 789 O O . ILE A 1 99 ? 19.643 0.761 -7.532 1.00 96.12 99 ILE A O 1
ATOM 793 N N . GLU A 1 100 ? 19.524 0.799 -5.289 1.00 95.94 100 GLU A N 1
ATOM 794 C CA . GLU A 1 100 ? 20.760 0.072 -4.998 1.00 95.94 100 GLU A CA 1
ATOM 795 C C . GLU A 1 100 ? 20.772 -1.372 -5.526 1.00 95.94 100 GLU A C 1
ATOM 797 O O . GLU A 1 100 ? 21.837 -1.892 -5.859 1.00 95.94 100 GLU A O 1
ATOM 802 N N . ASP A 1 101 ? 19.603 -1.997 -5.692 1.00 96.50 101 ASP A N 1
ATOM 803 C CA . ASP A 1 101 ? 19.489 -3.382 -6.164 1.00 96.50 101 AS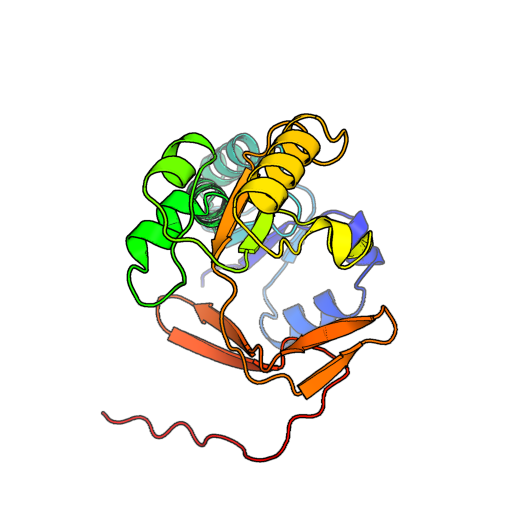P A CA 1
ATOM 804 C C . ASP A 1 101 ? 19.682 -3.493 -7.688 1.00 96.50 101 ASP A C 1
ATOM 806 O O . ASP A 1 101 ? 20.083 -4.537 -8.213 1.00 96.50 101 ASP A O 1
ATOM 810 N N . MET A 1 102 ? 19.425 -2.408 -8.428 1.00 97.06 102 MET A N 1
ATOM 811 C CA . MET A 1 102 ? 19.308 -2.419 -9.894 1.00 97.06 102 MET A CA 1
ATOM 812 C C . MET A 1 102 ? 20.589 -2.822 -10.634 1.00 97.06 102 MET A C 1
ATOM 814 O O . MET A 1 102 ? 20.527 -3.249 -11.795 1.00 97.06 102 MET A O 1
ATOM 818 N N . ALA A 1 103 ? 21.748 -2.729 -9.978 1.00 95.62 103 ALA A N 1
ATOM 819 C CA . ALA A 1 103 ? 23.012 -3.208 -10.528 1.00 95.62 103 ALA A CA 1
ATOM 820 C C . ALA A 1 103 ? 22.958 -4.716 -10.847 1.00 95.62 103 ALA A C 1
ATOM 822 O O . ALA A 1 103 ? 23.445 -5.130 -11.899 1.00 95.62 103 ALA A O 1
ATOM 823 N N . ALA A 1 104 ? 22.311 -5.514 -9.990 1.00 95.75 104 ALA A N 1
ATOM 824 C CA . ALA A 1 104 ? 22.234 -6.972 -10.109 1.00 95.7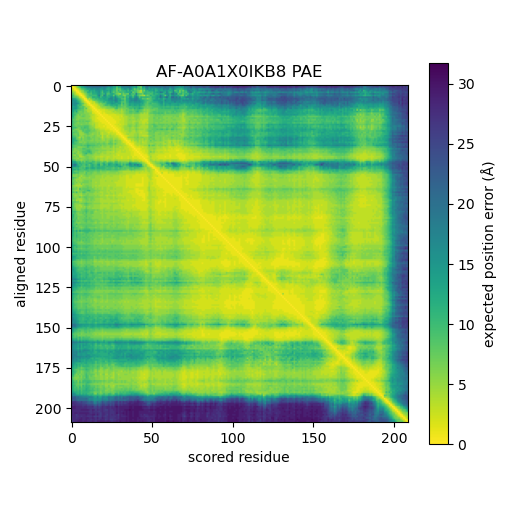5 104 ALA A CA 1
ATOM 825 C C . ALA A 1 104 ? 20.990 -7.479 -10.865 1.00 95.75 104 ALA A C 1
ATOM 827 O O . ALA A 1 104 ? 20.968 -8.623 -11.318 1.00 95.75 104 ALA A O 1
ATOM 828 N N . VAL A 1 105 ? 19.956 -6.646 -11.023 1.00 96.25 105 VAL A N 1
ATOM 829 C CA . VAL A 1 105 ? 18.728 -6.998 -11.762 1.00 96.25 105 VAL A CA 1
ATOM 830 C C . VAL A 1 105 ? 19.053 -7.249 -13.251 1.00 96.25 105 VAL A C 1
ATOM 832 O O . VAL A 1 105 ? 20.030 -6.710 -13.750 1.00 96.25 105 VAL A O 1
ATOM 835 N N . PRO A 1 106 ? 18.317 -8.062 -14.018 1.00 95.06 106 PRO A N 1
ATOM 836 C CA . PRO A 1 106 ? 18.480 -8.128 -15.478 1.00 95.06 106 PRO A CA 1
ATOM 837 C C . PRO A 1 106 ? 17.963 -6.878 -16.212 1.00 95.06 106 PRO A C 1
ATOM 839 O O . PRO A 1 106 ? 17.240 -6.067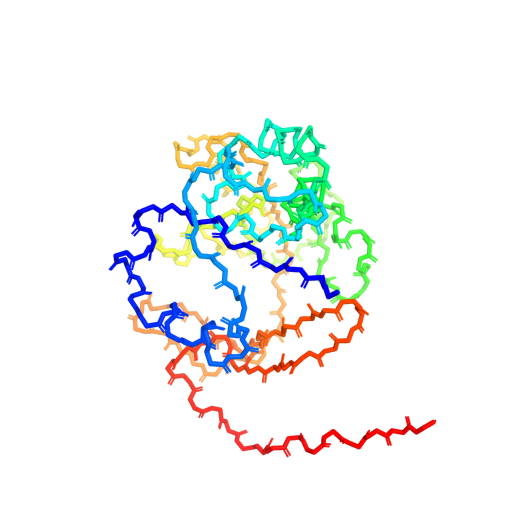 -15.640 1.00 95.06 106 PRO A O 1
ATOM 842 N N . GLU A 1 107 ? 18.330 -6.691 -17.483 1.00 96.75 107 GLU A N 1
ATOM 843 C CA . GLU A 1 107 ? 17.684 -5.660 -18.314 1.00 96.75 107 GLU A CA 1
ATOM 844 C C . GLU A 1 107 ? 16.233 -6.033 -18.630 1.00 96.75 107 GLU A C 1
ATOM 846 O O . GLU A 1 107 ? 15.878 -7.211 -18.687 1.00 96.75 107 GLU A O 1
ATOM 851 N N . GLY A 1 108 ? 15.393 -5.024 -18.856 1.00 95.38 108 GLY A N 1
ATOM 852 C CA . GLY A 1 108 ? 13.983 -5.243 -19.146 1.00 95.38 108 GLY A CA 1
ATOM 853 C C . GLY A 1 108 ? 13.133 -3.991 -18.993 1.00 95.38 108 GLY A C 1
ATOM 854 O O . GLY A 1 108 ? 13.638 -2.894 -18.780 1.00 95.38 108 GLY A O 1
ATOM 855 N N . ARG A 1 109 ? 11.817 -4.170 -19.095 1.00 95.69 109 ARG A N 1
ATOM 856 C CA . ARG A 1 109 ? 10.845 -3.097 -18.874 1.00 95.69 109 ARG A CA 1
ATOM 857 C C . ARG A 1 109 ? 10.436 -3.073 -17.408 1.00 95.69 109 ARG A C 1
ATOM 859 O O . ARG A 1 109 ? 10.262 -4.126 -16.794 1.00 95.69 109 ARG A O 1
ATOM 866 N N . PHE A 1 110 ? 10.229 -1.883 -16.864 1.00 97.06 110 PHE A N 1
ATOM 867 C CA . PHE A 1 110 ? 9.951 -1.676 -15.448 1.00 97.06 110 PHE A CA 1
ATOM 868 C C . PHE A 1 110 ? 8.736 -0.777 -15.225 1.00 97.06 110 PHE A C 1
ATOM 870 O O . PHE A 1 110 ? 8.396 0.077 -16.043 1.00 97.06 110 PHE A O 1
ATOM 877 N N . PHE A 1 111 ? 8.094 -0.976 -14.081 1.00 95.50 111 PHE A N 1
ATOM 878 C CA . PHE A 1 111 ? 7.112 -0.082 -13.497 1.00 95.50 111 PHE A CA 1
ATOM 879 C C . PHE A 1 111 ? 7.708 0.560 -12.243 1.00 95.50 111 PHE A C 1
ATOM 881 O O . PHE A 1 111 ? 8.226 -0.148 -11.377 1.00 95.50 111 PHE A O 1
ATOM 888 N N . VAL A 1 112 ? 7.624 1.882 -12.135 1.00 95.88 112 VAL A N 1
ATOM 889 C CA . VAL A 1 112 ? 8.194 2.667 -11.039 1.00 95.88 112 VAL A CA 1
ATOM 890 C C . VAL A 1 112 ? 7.077 3.409 -10.300 1.00 95.88 112 VAL A C 1
ATOM 892 O O . VAL A 1 112 ? 6.243 4.076 -10.914 1.00 95.88 112 VAL A O 1
ATOM 895 N N . LYS A 1 113 ? 7.033 3.280 -8.971 1.00 95.00 113 LYS A N 1
ATOM 896 C CA . LYS A 1 113 ? 6.067 3.966 -8.088 1.00 95.00 113 LYS A CA 1
ATOM 897 C C . LYS A 1 113 ? 6.695 4.304 -6.733 1.00 95.00 113 LYS A C 1
ATOM 899 O O . LYS A 1 113 ? 7.744 3.766 -6.410 1.00 95.00 113 LYS A O 1
ATOM 904 N N . GLY A 1 114 ? 6.058 5.161 -5.933 1.00 93.19 114 GLY A N 1
ATOM 905 C CA . GLY A 1 114 ? 6.351 5.237 -4.495 1.00 93.19 114 GLY A CA 1
ATOM 906 C C . GLY A 1 114 ? 5.787 4.012 -3.771 1.00 93.19 114 GLY A C 1
ATOM 907 O O . GLY A 1 114 ? 5.008 3.266 -4.361 1.00 93.19 114 GLY A O 1
ATOM 908 N N . GLN A 1 115 ? 6.151 3.775 -2.512 1.00 90.75 115 GLN A N 1
ATOM 909 C CA . GLN A 1 115 ? 5.663 2.616 -1.747 1.00 90.75 115 GLN A CA 1
ATOM 910 C C . GLN A 1 115 ? 4.129 2.499 -1.759 1.00 90.75 115 GLN A C 1
ATOM 912 O O . GLN A 1 115 ? 3.568 1.476 -2.174 1.00 90.75 115 GLN A O 1
ATOM 917 N N . VAL A 1 116 ? 3.448 3.594 -1.422 1.00 85.94 116 VAL A N 1
ATOM 918 C CA . VAL A 1 116 ? 1.992 3.616 -1.252 1.00 85.94 116 VAL A CA 1
ATOM 919 C C . VAL A 1 116 ? 1.309 4.075 -2.537 1.00 85.94 116 VAL A C 1
ATOM 921 O O . VAL A 1 116 ? 0.410 3.403 -3.053 1.00 85.94 116 VAL A O 1
ATOM 924 N N . THR A 1 117 ? 1.760 5.189 -3.114 1.00 85.06 117 THR A N 1
ATOM 925 C CA . THR A 1 117 ? 1.091 5.832 -4.252 1.00 85.06 117 THR A CA 1
ATOM 926 C C . THR A 1 117 ? 1.916 5.771 -5.540 1.00 85.06 117 THR A C 1
ATOM 928 O O . THR A 1 117 ? 3.115 5.515 -5.557 1.00 85.06 117 THR A O 1
ATOM 931 N N . SER A 1 118 ? 1.242 5.960 -6.676 1.00 84.44 118 SER A N 1
ATOM 932 C CA . SER A 1 118 ? 1.878 6.024 -8.000 1.00 84.44 118 SER A CA 1
ATOM 933 C C . SER A 1 118 ? 1.407 7.275 -8.730 1.00 84.44 118 SER A C 1
ATOM 935 O O . SER A 1 118 ? 0.252 7.672 -8.570 1.00 84.44 118 SER A O 1
ATOM 937 N N . LEU A 1 119 ? 2.260 7.851 -9.577 1.00 85.06 119 LEU A N 1
ATOM 938 C CA . LEU A 1 119 ? 1.918 8.997 -10.428 1.00 85.06 119 LEU A CA 1
ATOM 939 C C . LEU A 1 119 ? 1.163 8.588 -11.703 1.00 85.06 119 LEU A C 1
ATOM 941 O O . LEU A 1 119 ? 1.160 9.326 -12.679 1.00 85.06 119 LEU A O 1
ATOM 945 N N . LYS A 1 120 ? 0.470 7.441 -11.711 1.00 82.88 120 LYS A N 1
ATOM 946 C CA . LYS A 1 120 ? -0.249 6.928 -12.893 1.00 82.88 120 LYS A CA 1
ATOM 947 C C . LYS A 1 120 ? -1.234 7.938 -13.501 1.00 82.88 120 LYS A C 1
ATOM 949 O O . LYS A 1 120 ? -1.435 7.948 -14.710 1.00 82.88 120 LYS A O 1
ATOM 954 N N . ASN A 1 121 ? -1.805 8.814 -12.672 1.00 81.06 121 ASN A N 1
ATOM 955 C CA . ASN A 1 121 ? -2.732 9.864 -13.100 1.00 81.06 121 ASN A CA 1
ATOM 956 C C . ASN A 1 121 ? -2.042 11.006 -13.874 1.00 81.06 121 ASN A C 1
ATOM 958 O O . ASN A 1 121 ? -2.723 11.778 -14.536 1.00 81.06 121 ASN A O 1
ATOM 962 N N . HIS A 1 122 ? -0.713 11.113 -13.798 1.00 81.06 122 HIS A N 1
ATOM 963 C CA . HIS A 1 122 ? 0.095 12.076 -14.552 1.00 81.06 122 HIS A CA 1
ATOM 964 C C . HIS A 1 122 ? 0.552 11.521 -15.913 1.00 81.06 122 HIS A C 1
ATOM 966 O O . HIS A 1 122 ? 1.161 12.243 -16.696 1.00 81.06 122 HIS A O 1
ATOM 972 N N . GLY A 1 123 ? 0.223 10.260 -16.214 1.00 82.50 123 GLY A N 1
ATOM 973 C CA . GLY A 1 123 ? 0.462 9.624 -17.505 1.00 82.50 123 GLY A CA 1
ATOM 974 C C . GLY A 1 123 ? 1.378 8.398 -17.431 1.00 82.50 123 GLY A C 1
ATOM 975 O O . GLY A 1 123 ? 2.077 8.181 -16.441 1.00 82.50 123 GLY A O 1
ATOM 976 N N . PRO A 1 124 ? 1.397 7.566 -18.488 1.00 84.06 124 PRO A N 1
ATOM 977 C CA . PRO A 1 124 ? 2.185 6.334 -18.518 1.00 84.06 124 PRO A CA 1
ATOM 978 C C . PRO A 1 124 ? 3.699 6.583 -18.453 1.00 84.06 124 PRO A C 1
ATOM 980 O O . PRO A 1 124 ? 4.419 5.797 -17.847 1.00 84.06 124 PRO A O 1
ATOM 983 N N . THR A 1 125 ? 4.189 7.689 -19.016 1.00 87.69 125 THR A N 1
ATOM 984 C CA . THR A 1 125 ? 5.618 8.057 -19.003 1.00 87.69 125 THR A CA 1
ATOM 985 C C . THR A 1 125 ? 6.153 8.377 -17.608 1.00 87.69 125 THR A C 1
ATOM 987 O O . THR A 1 125 ? 7.360 8.450 -17.425 1.00 87.69 125 THR A O 1
ATOM 990 N N . GLU A 1 126 ? 5.271 8.572 -16.626 1.00 89.75 126 GLU A N 1
ATOM 991 C CA . GLU A 1 126 ? 5.633 8.851 -15.233 1.00 89.75 126 GLU A CA 1
ATOM 992 C C . GLU A 1 126 ? 5.832 7.578 -14.402 1.00 89.75 126 GLU A C 1
ATOM 994 O O . GLU A 1 126 ? 6.262 7.650 -13.253 1.00 89.75 126 GLU A O 1
ATOM 999 N N . VAL A 1 127 ? 5.492 6.410 -14.958 1.00 91.69 127 VAL A N 1
ATOM 1000 C CA . VAL A 1 127 ? 5.505 5.135 -14.227 1.00 91.69 127 VAL A CA 1
ATOM 1001 C C . VAL A 1 127 ? 6.079 3.966 -15.025 1.00 91.69 127 VAL A C 1
ATOM 1003 O O . VAL A 1 127 ? 6.495 2.989 -14.417 1.00 91.69 127 VAL A O 1
ATOM 1006 N N . PHE A 1 128 ? 6.121 4.022 -16.358 1.00 93.56 128 PHE A N 1
ATOM 1007 C CA . PHE A 1 128 ? 6.685 2.958 -17.192 1.00 93.56 128 PHE A CA 1
ATOM 1008 C C . PHE A 1 128 ? 8.070 3.339 -17.725 1.00 93.56 128 PHE A C 1
ATOM 1010 O O . PHE A 1 128 ? 8.253 4.415 -18.289 1.00 93.56 128 PHE A O 1
ATOM 1017 N N . ALA A 1 129 ? 9.019 2.417 -17.584 1.00 95.94 129 ALA A N 1
ATOM 1018 C CA . ALA A 1 129 ? 10.393 2.514 -18.064 1.00 95.94 129 ALA A CA 1
ATOM 1019 C C . ALA A 1 129 ? 10.707 1.348 -19.012 1.00 95.94 129 ALA A C 1
ATOM 1021 O O . ALA A 1 129 ? 10.356 0.202 -18.730 1.00 95.94 129 ALA A O 1
ATOM 1022 N N . ASP A 1 130 ? 11.391 1.620 -20.122 1.00 95.62 130 ASP A N 1
ATOM 1023 C CA . ASP A 1 130 ? 11.680 0.601 -21.142 1.00 95.62 130 ASP A CA 1
ATOM 1024 C C . ASP A 1 130 ? 12.989 -0.169 -20.901 1.00 95.62 130 ASP A C 1
ATOM 1026 O O . ASP A 1 130 ? 13.218 -1.207 -21.519 1.00 95.62 130 ASP A O 1
ATOM 1030 N N . ASN A 1 131 ? 13.846 0.338 -20.013 1.00 97.00 131 ASN A N 1
ATOM 1031 C CA . ASN A 1 131 ? 15.139 -0.241 -19.633 1.00 97.00 131 ASN A CA 1
ATOM 1032 C C . ASN A 1 131 ? 15.542 0.211 -18.219 1.00 97.00 131 ASN A C 1
ATOM 1034 O O . ASN A 1 131 ? 14.942 1.144 -17.665 1.00 97.00 131 ASN A O 1
ATOM 1038 N N . LYS A 1 132 ? 16.594 -0.383 -17.642 1.00 97.62 132 LYS A N 1
ATOM 1039 C CA . LYS A 1 132 ? 17.050 -0.010 -16.290 1.00 97.62 132 LYS A CA 1
ATOM 1040 C C . LYS A 1 132 ? 17.423 1.461 -16.143 1.00 97.62 132 LYS A C 1
ATOM 1042 O O . LYS A 1 132 ? 17.116 2.060 -15.117 1.00 97.62 132 LYS A O 1
ATOM 1047 N N . ALA A 1 133 ? 18.090 2.042 -17.140 1.00 97.56 133 ALA A N 1
ATOM 1048 C CA . ALA A 1 133 ? 18.537 3.432 -17.081 1.00 97.56 133 ALA A CA 1
ATOM 1049 C C . ALA A 1 133 ? 17.346 4.392 -16.938 1.00 97.56 133 ALA A C 1
ATOM 1051 O O . ALA A 1 133 ? 17.348 5.266 -16.074 1.00 97.56 133 ALA A O 1
ATOM 1052 N N . SER A 1 134 ? 16.288 4.175 -17.723 1.00 97.69 134 SER A N 1
ATOM 1053 C CA . SER A 1 134 ? 15.037 4.929 -17.596 1.00 97.69 134 SER A CA 1
ATOM 1054 C C . SER A 1 134 ? 14.318 4.669 -16.266 1.00 97.69 134 SER A C 1
ATOM 1056 O O . SER A 1 134 ? 13.761 5.601 -15.691 1.00 97.69 134 SER A O 1
ATOM 1058 N N . ALA A 1 135 ? 14.382 3.447 -15.725 1.00 97.69 135 ALA A N 1
ATOM 1059 C CA . ALA A 1 135 ? 13.792 3.123 -14.426 1.00 97.69 135 ALA A CA 1
ATOM 1060 C C . ALA A 1 135 ? 14.494 3.861 -13.275 1.00 97.69 135 ALA A C 1
ATOM 1062 O O . ALA A 1 135 ? 13.828 4.427 -12.411 1.00 97.69 135 ALA A O 1
ATOM 1063 N N . LEU A 1 136 ? 15.829 3.907 -13.301 1.00 97.75 136 LEU A N 1
ATOM 1064 C CA . LEU A 1 136 ? 16.641 4.657 -12.341 1.00 97.75 136 LEU A CA 1
ATOM 1065 C C . LEU A 1 136 ? 16.362 6.161 -12.421 1.00 97.75 136 LEU A C 1
ATOM 1067 O O . LEU A 1 136 ? 16.178 6.797 -11.389 1.00 97.75 136 LEU A O 1
ATOM 1071 N N . ALA A 1 137 ? 16.254 6.715 -13.632 1.00 96.81 137 ALA A N 1
ATOM 1072 C CA . ALA A 1 137 ? 15.910 8.123 -13.821 1.00 96.81 137 ALA A CA 1
ATOM 1073 C C . ALA A 1 137 ? 14.507 8.463 -13.282 1.00 96.81 137 ALA A C 1
ATOM 1075 O O . ALA A 1 137 ? 14.322 9.502 -12.651 1.00 96.81 137 ALA A O 1
ATOM 1076 N N . LEU A 1 138 ? 13.516 7.585 -13.486 1.00 96.12 138 LEU A N 1
ATOM 1077 C CA . LEU A 1 138 ? 12.177 7.762 -12.912 1.00 96.12 138 LEU A CA 1
ATOM 1078 C C . LEU A 1 138 ? 12.181 7.639 -11.384 1.00 96.12 138 LEU A C 1
ATOM 1080 O O . LEU A 1 138 ? 11.506 8.416 -10.712 1.00 96.12 138 LEU A O 1
ATOM 1084 N N . ALA A 1 139 ? 12.938 6.694 -10.827 1.00 95.94 139 ALA A N 1
ATOM 1085 C CA . ALA A 1 139 ? 13.054 6.525 -9.382 1.00 95.94 139 ALA A CA 1
ATOM 1086 C C . ALA A 1 139 ? 13.707 7.751 -8.720 1.00 95.94 139 ALA A C 1
ATOM 1088 O O . ALA A 1 139 ? 13.199 8.242 -7.713 1.00 95.94 139 ALA A O 1
ATOM 1089 N N . ASP A 1 140 ? 14.765 8.294 -9.326 1.00 94.44 140 ASP A N 1
ATOM 1090 C CA . ASP A 1 140 ? 15.407 9.533 -8.881 1.00 94.44 140 ASP A CA 1
ATOM 1091 C C . ASP A 1 140 ? 14.460 10.739 -8.977 1.00 94.44 140 ASP A C 1
ATOM 1093 O O . ASP A 1 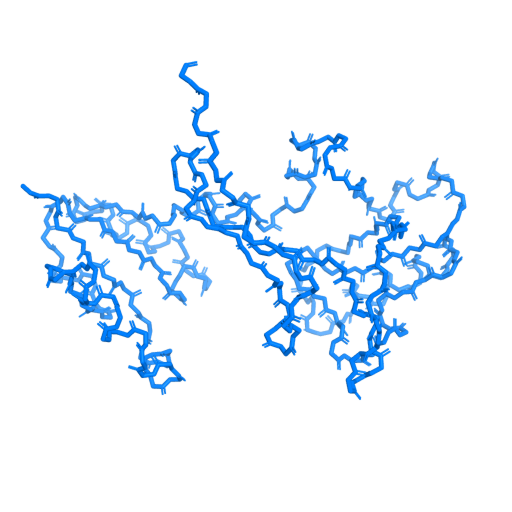140 ? 14.323 11.514 -8.029 1.00 94.44 140 ASP A O 1
ATOM 1097 N N . LYS A 1 141 ? 13.700 10.853 -10.074 1.00 92.62 141 LYS A N 1
ATOM 1098 C CA . LYS A 1 141 ? 12.651 11.873 -10.206 1.00 92.62 141 LYS A CA 1
ATOM 1099 C C . LYS A 1 141 ? 11.613 11.768 -9.084 1.00 92.62 141 LYS A C 1
ATOM 1101 O O . LYS A 1 141 ? 11.200 12.793 -8.546 1.00 92.62 141 LYS A O 1
ATOM 1106 N N . LEU A 1 142 ? 11.189 10.552 -8.728 1.00 91.62 142 LEU A N 1
ATOM 1107 C CA . LEU A 1 142 ? 10.214 10.321 -7.659 1.00 91.62 142 LEU A CA 1
ATOM 1108 C C . LEU A 1 142 ? 10.749 10.714 -6.278 1.00 91.62 142 LEU A C 1
ATOM 1110 O O . LEU A 1 142 ? 9.985 11.299 -5.515 1.00 91.62 142 LEU A O 1
ATOM 1114 N N . LEU A 1 143 ? 12.032 10.467 -5.975 1.00 90.00 143 LEU A N 1
ATOM 1115 C CA . LEU A 1 143 ? 12.657 10.903 -4.711 1.00 90.00 143 LEU A CA 1
ATOM 1116 C C . LEU A 1 143 ? 12.515 12.408 -4.484 1.00 90.00 143 LEU A C 1
ATOM 1118 O O . LEU A 1 143 ? 12.304 12.858 -3.360 1.00 90.00 143 LEU A O 1
ATOM 1122 N N .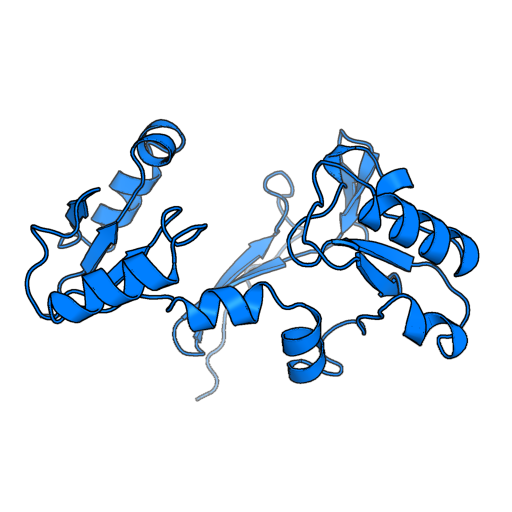 HIS A 1 144 ? 12.610 13.179 -5.563 1.00 88.56 144 HIS A N 1
ATOM 1123 C CA . HIS A 1 144 ? 12.556 14.636 -5.531 1.00 88.56 144 HIS A CA 1
ATOM 1124 C C . HIS A 1 144 ? 11.153 15.190 -5.825 1.00 88.56 144 HIS A C 1
ATOM 1126 O O . HIS A 1 144 ? 10.972 16.404 -5.932 1.00 88.56 144 HIS A O 1
ATOM 1132 N N . HIS A 1 145 ? 10.142 14.326 -5.969 1.00 87.81 145 HIS A N 1
ATOM 1133 C CA . HIS A 1 145 ? 8.800 14.748 -6.341 1.00 87.81 145 HIS A CA 1
ATOM 1134 C C . HIS A 1 145 ? 8.014 15.262 -5.114 1.00 87.81 145 HIS A C 1
ATOM 1136 O O . HIS A 1 145 ? 7.836 14.515 -4.150 1.00 87.81 145 HIS A O 1
ATOM 1142 N N . PRO A 1 146 ? 7.435 16.482 -5.147 1.00 85.19 146 PRO A N 1
ATOM 1143 C CA . PRO A 1 146 ? 6.750 17.075 -3.987 1.00 85.19 146 PRO A CA 1
ATOM 1144 C C . PRO A 1 146 ? 5.558 16.269 -3.448 1.00 85.19 146 PRO A C 1
ATOM 1146 O O . PRO A 1 146 ? 5.239 16.337 -2.269 1.00 85.19 146 PRO A O 1
ATOM 1149 N N . LEU A 1 147 ? 4.880 15.499 -4.307 1.00 80.94 147 LEU A N 1
ATOM 1150 C CA . LEU A 1 147 ? 3.757 14.634 -3.897 1.00 80.94 147 LEU A CA 1
ATOM 1151 C C . LEU A 1 147 ? 4.190 13.259 -3.362 1.00 80.94 147 LEU A C 1
ATOM 1153 O O . LEU A 1 147 ? 3.341 12.475 -2.949 1.00 80.94 147 LEU A O 1
ATOM 1157 N N . MET A 1 148 ? 5.485 12.948 -3.423 1.00 82.06 148 MET A N 1
ATOM 1158 C CA . MET A 1 148 ? 6.062 11.667 -2.995 1.00 82.06 148 MET A CA 1
ATOM 1159 C C . MET A 1 148 ? 7.053 11.853 -1.847 1.00 82.06 148 MET A C 1
ATOM 1161 O O . MET A 1 148 ? 7.808 10.940 -1.521 1.00 82.06 148 MET A O 1
ATOM 1165 N N . THR A 1 149 ? 7.043 13.029 -1.214 1.00 74.56 149 THR A N 1
ATOM 1166 C CA . THR A 1 149 ? 7.861 13.310 -0.038 1.00 74.56 149 THR A CA 1
ATOM 1167 C C . THR A 1 149 ? 7.628 12.220 1.012 1.00 74.56 149 THR A C 1
ATOM 1169 O O . THR A 1 149 ? 6.486 11.912 1.351 1.00 74.56 149 THR A O 1
ATOM 1172 N N . ASN A 1 150 ? 8.720 11.629 1.500 1.00 80.88 150 ASN A N 1
ATOM 1173 C CA . ASN A 1 150 ? 8.758 10.511 2.455 1.00 80.88 150 ASN A CA 1
ATOM 1174 C C . ASN A 1 150 ? 8.337 9.131 1.921 1.00 80.88 150 ASN A C 1
ATOM 1176 O O . ASN A 1 150 ? 8.154 8.219 2.722 1.00 80.88 150 ASN A O 1
ATOM 1180 N N . GLN A 1 151 ? 8.212 8.939 0.606 1.00 87.12 151 GLN A N 1
ATOM 1181 C CA . GLN A 1 151 ? 8.052 7.601 0.032 1.00 87.12 151 GLN A CA 1
ATOM 1182 C C . GLN A 1 151 ? 9.347 7.123 -0.615 1.00 87.12 151 GLN A C 1
ATOM 1184 O O . GLN A 1 151 ? 9.976 7.841 -1.390 1.00 87.12 151 GLN A O 1
ATOM 1189 N N . THR A 1 152 ? 9.716 5.872 -0.350 1.00 92.31 152 THR A N 1
ATOM 1190 C CA . THR A 1 152 ? 10.799 5.219 -1.086 1.00 92.31 152 THR A CA 1
ATOM 1191 C C . THR A 1 152 ? 10.306 4.835 -2.490 1.00 92.31 152 THR A C 1
ATOM 1193 O O . THR A 1 152 ? 9.222 4.255 -2.615 1.00 92.31 152 THR A O 1
ATOM 1196 N N . PRO A 1 153 ? 11.055 5.137 -3.565 1.00 95.38 153 PRO A N 1
ATOM 1197 C CA . PRO A 1 153 ? 10.755 4.614 -4.886 1.00 95.38 153 PRO A CA 1
ATOM 1198 C C . PRO A 1 153 ? 10.908 3.097 -4.923 1.00 95.38 153 PRO A C 1
ATOM 1200 O O . PRO A 1 153 ? 11.796 2.516 -4.303 1.00 95.38 153 PRO A O 1
ATOM 1203 N N . VAL A 1 154 ? 10.058 2.467 -5.715 1.00 96.94 154 VAL A N 1
ATOM 1204 C CA . VAL A 1 154 ? 9.998 1.027 -5.908 1.00 96.94 154 VAL A CA 1
ATOM 1205 C C . VAL A 1 154 ? 10.036 0.770 -7.398 1.00 96.94 154 VAL A C 1
ATOM 1207 O O . VAL A 1 154 ? 9.193 1.280 -8.142 1.00 96.94 154 VAL A O 1
ATOM 1210 N N . ILE A 1 155 ? 10.993 -0.042 -7.826 1.00 97.88 155 ILE A N 1
ATOM 1211 C CA . ILE A 1 155 ? 11.149 -0.467 -9.211 1.00 97.88 155 ILE A CA 1
ATOM 1212 C C . ILE A 1 155 ? 10.705 -1.924 -9.295 1.00 97.88 155 ILE A C 1
ATOM 1214 O O . ILE A 1 155 ? 11.186 -2.775 -8.552 1.00 97.88 155 ILE A O 1
ATOM 1218 N N . ARG A 1 156 ? 9.764 -2.230 -10.186 1.00 97.00 156 ARG A N 1
ATOM 1219 C CA . ARG A 1 156 ? 9.231 -3.587 -10.368 1.00 97.00 156 ARG A CA 1
ATOM 1220 C C . ARG A 1 156 ? 9.335 -3.998 -11.829 1.00 97.00 156 ARG A C 1
ATOM 1222 O O . ARG A 1 156 ? 9.040 -3.171 -12.691 1.00 97.00 156 ARG A O 1
ATOM 1229 N N . PRO A 1 157 ? 9.720 -5.242 -12.151 1.00 96.12 157 PRO A N 1
ATOM 1230 C CA . PRO A 1 157 ? 9.728 -5.698 -13.532 1.00 96.12 157 PRO A CA 1
ATOM 1231 C C . PRO A 1 157 ? 8.296 -5.722 -14.066 1.00 96.12 157 PRO A C 1
ATOM 1233 O O . PRO A 1 157 ? 7.367 -6.180 -13.391 1.00 96.12 157 PRO A O 1
ATOM 1236 N N . MET A 1 158 ? 8.117 -5.220 -15.284 1.00 91.94 158 MET A N 1
ATOM 1237 C CA . MET A 1 158 ? 6.832 -5.257 -15.967 1.00 91.94 158 MET A CA 1
ATOM 1238 C C . MET A 1 158 ? 6.441 -6.718 -16.204 1.00 91.94 158 MET A C 1
ATOM 1240 O O . MET A 1 158 ? 7.258 -7.525 -16.637 1.00 91.94 158 MET A O 1
ATOM 1244 N N . GLN A 1 159 ? 5.203 -7.056 -15.856 1.00 86.69 159 GLN A N 1
ATOM 1245 C CA . GLN A 1 159 ? 4.665 -8.399 -16.033 1.00 86.69 159 GLN A CA 1
ATOM 1246 C C . GLN A 1 159 ? 3.782 -8.437 -17.277 1.00 86.69 159 GLN A C 1
ATOM 1248 O O . GLN A 1 159 ? 3.048 -7.483 -17.558 1.00 86.69 159 GLN A O 1
ATOM 1253 N N . ASP A 1 160 ? 3.795 -9.572 -17.970 1.00 78.12 160 ASP A N 1
ATOM 1254 C CA . ASP A 1 160 ? 2.947 -9.826 -19.132 1.00 78.12 160 ASP A CA 1
ATOM 1255 C C . ASP A 1 160 ? 1.517 -10.162 -18.696 1.00 78.12 160 ASP A C 1
ATOM 1257 O O . ASP A 1 160 ? 1.049 -11.300 -18.745 1.00 78.12 160 ASP A O 1
ATOM 1261 N N . TYR A 1 161 ? 0.799 -9.147 -18.228 1.00 81.44 161 TYR A N 1
ATOM 1262 C CA . TYR A 1 161 ? -0.608 -9.289 -17.893 1.00 81.44 161 TYR A CA 1
ATOM 1263 C C . TYR A 1 161 ? -1.475 -9.320 -19.154 1.00 81.44 161 TYR A C 1
ATOM 1265 O O . TYR A 1 161 ? -1.214 -8.623 -20.140 1.00 81.44 161 TYR A O 1
ATOM 1273 N N . LEU A 1 162 ? -2.584 -10.065 -19.092 1.00 80.56 162 LEU A N 1
ATOM 1274 C CA . LEU A 1 162 ? -3.608 -10.037 -20.133 1.00 80.56 162 LEU A CA 1
ATOM 1275 C C . LEU A 1 162 ? -4.176 -8.616 -20.255 1.00 80.56 162 LEU A C 1
ATOM 1277 O O . LEU A 1 162 ? -4.953 -8.169 -19.409 1.00 80.56 162 LEU A O 1
ATOM 1281 N N . ARG A 1 163 ? -3.789 -7.905 -21.316 1.00 83.44 163 ARG A N 1
ATOM 1282 C CA . ARG A 1 163 ? -4.317 -6.579 -21.637 1.00 83.44 163 ARG A CA 1
ATOM 1283 C C . ARG A 1 163 ? -5.702 -6.721 -22.259 1.00 83.44 163 ARG A C 1
ATOM 1285 O O . ARG A 1 163 ? -5.864 -7.346 -23.300 1.00 83.44 163 ARG A O 1
ATOM 1292 N N . LEU A 1 164 ? -6.687 -6.099 -21.627 1.00 82.88 164 LEU A N 1
ATOM 1293 C CA . LEU A 1 164 ? -8.082 -6.076 -22.066 1.00 82.88 164 LEU A CA 1
ATOM 1294 C C . LEU A 1 164 ? -8.387 -4.855 -22.942 1.00 82.88 164 LEU A C 1
ATOM 1296 O O . LEU A 1 164 ? -9.372 -4.851 -23.674 1.00 82.88 164 LEU A O 1
ATOM 1300 N N . GLY A 1 165 ? -7.544 -3.821 -22.877 1.00 81.25 165 GLY A N 1
ATOM 1301 C CA . GLY A 1 165 ? -7.667 -2.631 -23.710 1.00 81.25 165 GLY A CA 1
ATOM 1302 C C . GLY A 1 165 ? -6.818 -1.462 -23.220 1.00 81.25 165 GLY A C 1
ATOM 1303 O O . GLY A 1 165 ? -5.748 -1.640 -22.625 1.00 81.25 165 GLY A O 1
ATOM 1304 N N . THR A 1 166 ? -7.311 -0.258 -23.486 1.00 79.25 166 THR A N 1
ATOM 1305 C CA . THR A 1 166 ? -6.749 1.016 -23.026 1.00 79.25 166 THR A CA 1
ATOM 1306 C C . THR A 1 166 ? -7.880 1.820 -22.395 1.00 79.25 166 THR A C 1
ATOM 1308 O O . THR A 1 166 ? -8.988 1.820 -22.928 1.00 79.25 166 THR A O 1
ATOM 1311 N N . SER A 1 167 ? -7.626 2.475 -21.265 1.00 74.75 167 SER A N 1
ATOM 1312 C CA . SER A 1 167 ? -8.594 3.384 -20.650 1.00 74.75 167 SER A CA 1
ATOM 1313 C C . SER A 1 167 ? -8.732 4.674 -21.464 1.00 74.75 167 SER A C 1
ATOM 1315 O O . SER A 1 167 ? -7.887 4.985 -22.305 1.00 74.75 167 SER A O 1
ATOM 1317 N N . GLU A 1 168 ? -9.758 5.475 -21.167 1.00 72.88 168 GLU A N 1
ATOM 1318 C CA . GLU A 1 168 ? -9.934 6.818 -21.749 1.00 72.88 168 GLU A CA 1
ATOM 1319 C C . GLU A 1 168 ? -8.723 7.739 -21.503 1.00 72.88 168 GLU A C 1
ATOM 1321 O O . GLU A 1 168 ? -8.463 8.655 -22.273 1.00 72.88 168 GLU A O 1
ATOM 1326 N N . GLN A 1 169 ? -7.941 7.456 -20.458 1.00 68.19 169 GLN A N 1
ATOM 1327 C CA . GLN A 1 169 ? -6.737 8.198 -20.070 1.00 68.19 169 GLN A CA 1
ATOM 1328 C C . GLN A 1 169 ? -5.453 7.644 -20.715 1.00 68.19 169 GLN A C 1
ATOM 1330 O O . GLN A 1 169 ? -4.352 8.039 -20.341 1.00 68.19 169 GLN A O 1
ATOM 1335 N N . GLY A 1 170 ? -5.561 6.691 -21.647 1.00 71.12 170 GLY A N 1
ATOM 1336 C CA . GLY A 1 170 ? -4.406 6.115 -22.342 1.00 71.12 170 GLY A CA 1
ATOM 1337 C C . GLY A 1 170 ? -3.628 5.062 -21.542 1.00 71.12 170 GLY A C 1
ATOM 1338 O O . GLY A 1 170 ? -2.593 4.588 -22.012 1.00 71.12 170 GLY A O 1
ATOM 1339 N N . LEU A 1 171 ? -4.104 4.661 -20.358 1.00 76.56 171 LEU A N 1
ATOM 1340 C CA . LEU A 1 171 ? -3.443 3.644 -19.536 1.00 76.56 171 LEU A CA 1
ATOM 1341 C C . LEU A 1 171 ? -3.829 2.231 -19.999 1.00 76.56 171 LEU A C 1
ATOM 1343 O O . LEU A 1 171 ? -4.991 1.997 -20.347 1.00 76.56 171 LEU A O 1
ATOM 1347 N N . PRO A 1 172 ? -2.897 1.262 -19.996 1.00 75.19 172 PRO A N 1
ATOM 1348 C CA . PRO A 1 172 ? -3.245 -0.121 -20.282 1.00 75.19 172 PRO A CA 1
ATOM 1349 C C . PRO A 1 172 ? -4.196 -0.655 -19.204 1.00 75.19 172 PRO A C 1
ATOM 1351 O O . PRO A 1 172 ? -3.931 -0.528 -18.011 1.00 75.19 172 PRO A O 1
ATOM 1354 N N . VAL A 1 173 ? -5.304 -1.262 -19.635 1.00 80.19 173 VAL A N 1
ATOM 1355 C CA . VAL A 1 173 ? -6.229 -1.966 -18.740 1.00 80.19 173 VAL A CA 1
ATOM 1356 C C . VAL A 1 173 ? -5.879 -3.440 -18.792 1.00 80.19 173 VAL A C 1
ATOM 1358 O O . VAL A 1 173 ? -6.023 -4.078 -19.838 1.00 80.19 173 VAL A O 1
ATOM 1361 N N . PHE A 1 174 ? -5.416 -3.975 -17.671 1.00 84.12 174 PHE A N 1
ATOM 1362 C CA . PHE A 1 174 ? -5.099 -5.388 -17.527 1.00 84.12 174 PHE A CA 1
ATOM 1363 C C . PHE A 1 174 ? -6.236 -6.148 -16.844 1.00 84.12 174 PHE A C 1
ATOM 1365 O O . PHE A 1 174 ? -7.114 -5.562 -16.203 1.00 84.12 174 PHE A O 1
ATOM 1372 N N . HIS A 1 175 ? -6.217 -7.472 -16.981 1.00 85.06 175 HIS A N 1
ATOM 1373 C CA . HIS A 1 175 ? -7.081 -8.383 -16.242 1.00 85.06 175 HIS A CA 1
ATOM 1374 C C . HIS A 1 175 ? -6.681 -8.417 -14.758 1.00 85.06 175 HIS A C 1
ATOM 1376 O O . HIS A 1 175 ? -6.070 -9.363 -14.264 1.00 85.06 175 HIS A O 1
ATOM 1382 N N . GLU A 1 176 ? -7.030 -7.346 -14.053 1.00 86.19 176 GLU A N 1
ATOM 1383 C CA . GLU A 1 176 ? -6.784 -7.149 -12.630 1.00 86.19 176 GLU A CA 1
ATOM 1384 C C . GLU A 1 176 ? -8.059 -7.418 -11.832 1.00 86.19 176 GLU A C 1
ATOM 1386 O O . GLU A 1 176 ? -9.143 -6.912 -12.151 1.00 86.19 176 GLU A O 1
ATOM 1391 N N . GLN A 1 177 ? -7.918 -8.202 -10.765 1.00 88.12 177 GLN A N 1
ATOM 1392 C CA . GLN A 1 177 ? -9.004 -8.518 -9.847 1.00 88.12 177 GLN A CA 1
ATOM 1393 C C . GLN A 1 177 ? -8.758 -7.865 -8.490 1.00 88.12 177 GLN A C 1
ATOM 1395 O O . GLN A 1 177 ? -7.641 -7.843 -7.981 1.00 88.12 177 GLN A O 1
ATOM 1400 N N . ARG A 1 178 ? -9.827 -7.350 -7.886 1.00 89.38 178 ARG A N 1
ATOM 1401 C CA . ARG A 1 178 ? -9.852 -6.951 -6.483 1.00 89.38 178 ARG A CA 1
ATOM 1402 C C . ARG A 1 178 ? -10.455 -8.083 -5.674 1.00 89.38 178 ARG A C 1
ATOM 1404 O O . ARG A 1 178 ? -11.571 -8.508 -5.967 1.00 89.38 178 ARG A O 1
ATOM 1411 N N . VAL A 1 179 ? -9.727 -8.528 -4.657 1.00 90.06 179 VAL A N 1
ATOM 1412 C CA . VAL A 1 179 ? -10.142 -9.589 -3.738 1.00 90.06 179 VAL A CA 1
ATOM 1413 C C . VAL A 1 179 ? -10.295 -8.993 -2.344 1.00 90.06 179 VAL A C 1
ATOM 1415 O O . VAL A 1 179 ? -9.422 -8.262 -1.883 1.00 90.06 179 VAL A O 1
ATOM 1418 N N . PHE A 1 180 ? -11.407 -9.292 -1.679 1.00 89.50 180 PHE A N 1
ATOM 1419 C CA . PHE A 1 180 ? -11.658 -8.913 -0.293 1.00 89.50 180 PHE A CA 1
ATOM 1420 C C . PHE A 1 180 ? -11.484 -10.133 0.599 1.00 89.50 180 PHE A C 1
ATOM 1422 O O . PHE A 1 180 ? -12.077 -11.181 0.337 1.00 89.50 180 PHE A O 1
ATOM 1429 N N . THR A 1 181 ? -10.695 -9.995 1.660 1.00 90.81 181 THR A N 1
ATOM 1430 C CA . THR A 1 181 ? -10.405 -11.083 2.597 1.00 90.81 181 THR A CA 1
ATOM 1431 C C . THR A 1 181 ? -10.694 -10.678 4.033 1.00 90.81 181 THR A C 1
ATOM 1433 O O . THR A 1 181 ? -10.431 -9.541 4.420 1.00 90.81 181 THR A O 1
ATOM 1436 N N . TYR A 1 182 ? -11.154 -11.624 4.846 1.00 88.31 182 TYR A N 1
ATOM 1437 C CA . TYR A 1 182 ? -11.315 -11.458 6.286 1.00 88.31 182 TYR A CA 1
ATOM 1438 C C . TYR A 1 182 ? -10.891 -12.734 7.005 1.00 88.31 182 TYR A C 1
ATOM 1440 O O . TYR A 1 182 ? -11.385 -13.814 6.696 1.00 88.31 182 TYR A O 1
ATOM 1448 N N . ARG A 1 183 ? -9.955 -12.618 7.957 1.00 88.06 183 ARG A N 1
ATOM 1449 C CA . ARG A 1 183 ? -9.445 -13.746 8.765 1.00 88.06 183 ARG A CA 1
ATOM 1450 C C . ARG A 1 183 ? -9.050 -14.979 7.933 1.00 88.06 183 ARG A C 1
ATOM 1452 O O . ARG A 1 183 ? -9.412 -16.103 8.260 1.00 88.06 183 ARG A O 1
ATOM 1459 N N . GLY A 1 184 ? -8.326 -14.751 6.839 1.00 88.19 184 GLY A N 1
ATOM 1460 C CA . GLY A 1 184 ? -7.862 -15.815 5.941 1.00 88.19 184 GLY A CA 1
ATOM 1461 C C . GLY A 1 184 ? -8.923 -16.361 4.979 1.00 88.19 184 GLY A C 1
ATOM 1462 O O . GLY A 1 184 ? -8.604 -17.220 4.165 1.00 88.19 184 GLY A O 1
ATOM 1463 N N . GLN A 1 185 ? -10.161 -15.863 5.021 1.00 92.12 185 GLN A N 1
ATOM 1464 C CA . GLN A 1 185 ? -11.218 -16.248 4.087 1.00 92.12 185 GLN A CA 1
ATOM 1465 C C . GLN A 1 185 ? -11.405 -15.195 2.999 1.00 92.12 185 GLN A C 1
ATOM 1467 O O . GLN A 1 185 ? -11.396 -13.996 3.278 1.00 92.12 185 GLN A O 1
ATOM 1472 N N . ILE A 1 186 ? -11.620 -15.643 1.761 1.00 92.94 186 ILE A N 1
ATOM 1473 C CA . ILE A 1 186 ? -12.028 -14.777 0.652 1.00 92.94 186 ILE A CA 1
ATOM 1474 C C . ILE A 1 186 ? -13.526 -14.502 0.787 1.00 92.94 186 ILE A C 1
ATOM 1476 O O . ILE A 1 186 ? -14.336 -15.424 0.742 1.00 92.94 186 ILE A O 1
ATOM 1480 N N . LEU A 1 187 ? -13.887 -13.229 0.929 1.00 89.12 187 LEU A N 1
ATOM 1481 C CA . LEU A 1 187 ? -15.276 -12.771 0.991 1.00 89.12 187 LEU A CA 1
ATOM 1482 C C . LEU A 1 187 ? -15.862 -12.529 -0.402 1.00 89.12 187 LEU A C 1
ATOM 1484 O O . LEU A 1 187 ? -17.054 -12.719 -0.625 1.00 89.12 187 LEU A O 1
ATOM 1488 N N . GLY A 1 188 ? -15.027 -12.106 -1.351 1.00 88.50 188 GLY A N 1
ATOM 1489 C CA . GLY A 1 188 ? -15.450 -11.848 -2.720 1.00 88.50 188 GLY A CA 1
ATOM 1490 C C . GLY A 1 188 ? -14.309 -11.374 -3.606 1.00 88.50 188 GLY A C 1
ATOM 1491 O O . GLY A 1 188 ? -13.292 -10.877 -3.122 1.00 88.50 188 GLY A O 1
ATOM 1492 N N . ALA A 1 189 ? -14.493 -11.523 -4.915 1.00 90.06 189 ALA A N 1
ATOM 1493 C CA . ALA A 1 189 ? -13.562 -11.047 -5.925 1.00 90.06 189 ALA A CA 1
ATOM 1494 C C . ALA A 1 189 ? -14.317 -10.503 -7.141 1.00 90.06 189 ALA A C 1
ATOM 1496 O O . ALA A 1 189 ? -15.350 -11.045 -7.536 1.00 90.06 189 ALA A O 1
ATOM 1497 N N . SER A 1 190 ? -13.813 -9.425 -7.737 1.00 84.50 190 SER A N 1
ATOM 1498 C CA . SER A 1 190 ? -14.373 -8.844 -8.963 1.00 84.50 190 SER A CA 1
ATOM 1499 C C . SER A 1 190 ? -13.311 -8.070 -9.742 1.00 84.50 190 SER A C 1
ATOM 1501 O O . SER A 1 190 ? -12.197 -7.883 -9.256 1.00 84.50 190 SER A O 1
ATOM 1503 N N . PHE A 1 191 ? -13.632 -7.636 -10.961 1.00 83.12 191 PHE A N 1
ATOM 1504 C CA . PHE A 1 191 ? -12.727 -6.803 -11.754 1.00 83.12 191 PHE A CA 1
ATOM 1505 C C . PHE A 1 191 ? -12.410 -5.488 -11.039 1.00 83.12 191 PHE A C 1
ATOM 1507 O O . PHE A 1 191 ? -13.303 -4.816 -10.530 1.00 83.12 191 PHE A O 1
ATOM 1514 N N . TYR A 1 192 ? -11.130 -5.111 -11.028 1.00 78.75 192 TYR A N 1
ATOM 1515 C CA . TYR A 1 192 ? -10.663 -3.872 -10.403 1.00 78.75 192 TYR A CA 1
ATOM 1516 C C . TYR A 1 192 ? -11.233 -2.621 -11.095 1.00 78.75 192 TYR A C 1
ATOM 1518 O O . TYR A 1 192 ? -11.513 -1.614 -10.445 1.00 78.75 192 TYR A O 1
ATOM 1526 N N . TRP A 1 193 ? -11.417 -2.691 -12.413 1.00 71.12 193 TRP A N 1
ATOM 1527 C CA . TRP A 1 193 ? -11.853 -1.578 -13.249 1.00 71.12 193 TRP A CA 1
ATOM 1528 C C . TRP A 1 193 ? -13.385 -1.526 -13.318 1.00 71.12 193 TRP A C 1
ATOM 1530 O O . TRP A 1 193 ? -14.009 -2.362 -13.970 1.00 71.12 193 TRP A O 1
ATOM 1540 N N . SER A 1 194 ? -13.990 -0.522 -12.675 1.00 59.47 194 SER A N 1
ATOM 1541 C CA . SER A 1 194 ? -15.449 -0.353 -12.520 1.00 59.47 194 SER A CA 1
ATOM 1542 C C . SER A 1 194 ? -16.238 -0.257 -13.837 1.00 59.47 194 SER A C 1
ATOM 1544 O O . SER A 1 194 ? -17.439 -0.517 -13.847 1.00 59.47 194 SER A O 1
ATOM 1546 N N . GLY A 1 195 ? -15.578 0.065 -14.955 1.00 54.44 195 GLY A N 1
ATOM 1547 C CA . GLY A 1 195 ? -16.178 0.101 -16.295 1.00 54.44 195 GLY A CA 1
ATOM 1548 C C . GLY A 1 195 ? -16.109 -1.215 -17.082 1.00 54.44 195 GLY A C 1
ATOM 1549 O O . GLY A 1 195 ? -16.756 -1.334 -18.121 1.00 54.44 195 GLY A O 1
ATOM 1550 N N . HIS A 1 196 ? -15.352 -2.219 -16.622 1.00 49.66 196 HIS A N 1
ATOM 1551 C CA . HIS A 1 196 ? -15.182 -3.471 -17.358 1.00 49.66 196 HIS A CA 1
ATOM 1552 C C . HIS A 1 196 ? -16.158 -4.541 -16.851 1.00 49.66 196 HIS A C 1
ATOM 1554 O O . HIS A 1 196 ? -15.938 -5.198 -15.833 1.00 49.66 196 HIS A O 1
ATOM 1560 N N . ARG A 1 197 ? -17.257 -4.744 -17.586 1.00 45.91 197 ARG A N 1
ATOM 1561 C CA . ARG A 1 197 ? -18.133 -5.910 -17.405 1.00 45.91 197 ARG A CA 1
ATOM 1562 C C . ARG A 1 197 ? -17.416 -7.113 -18.010 1.00 45.91 197 ARG A C 1
ATOM 1564 O O . ARG A 1 197 ? -17.495 -7.330 -19.212 1.00 45.91 197 ARG A O 1
ATOM 1571 N N . GLY A 1 198 ? -16.653 -7.817 -17.178 1.00 44.41 198 GLY A N 1
ATOM 1572 C CA . GLY A 1 198 ? -15.786 -8.917 -17.590 1.00 44.41 198 GLY A CA 1
ATOM 1573 C C . GLY A 1 198 ? -16.406 -9.910 -18.573 1.00 44.41 198 GLY A C 1
ATOM 1574 O O . GLY A 1 198 ? -17.608 -10.181 -18.553 1.00 44.41 198 GLY A O 1
ATOM 1575 N N . ILE A 1 199 ? -15.552 -10.513 -19.397 1.00 45.12 199 ILE A N 1
ATOM 1576 C CA . ILE A 1 199 ? -15.924 -11.629 -20.268 1.00 45.12 199 ILE A CA 1
ATOM 1577 C C . ILE A 1 199 ? -16.127 -12.888 -19.396 1.00 45.12 199 ILE A C 1
ATOM 1579 O O . ILE A 1 199 ? -15.184 -13.582 -19.048 1.00 45.12 199 ILE A O 1
ATOM 1583 N N . GLY A 1 200 ? -17.382 -13.142 -19.007 1.00 38.53 200 GLY A N 1
ATOM 1584 C CA . GLY A 1 200 ? -18.004 -14.460 -18.790 1.00 38.53 200 GLY A CA 1
ATOM 1585 C C . GLY A 1 200 ? -17.347 -15.516 -17.878 1.00 38.53 200 GLY A C 1
ATOM 1586 O O . GLY A 1 200 ? -16.599 -16.357 -18.352 1.00 38.53 200 GLY A O 1
ATOM 1587 N N . ARG A 1 201 ? -17.817 -15.620 -16.624 1.00 31.58 201 ARG A N 1
ATOM 1588 C CA . ARG A 1 201 ? -18.571 -16.757 -16.016 1.00 31.58 201 ARG A CA 1
ATOM 1589 C C . ARG A 1 201 ? -18.473 -16.667 -14.489 1.00 31.58 201 ARG A C 1
ATOM 1591 O O . ARG A 1 201 ? -17.390 -16.530 -13.935 1.00 31.58 201 ARG A O 1
ATOM 1598 N N . ARG A 1 202 ? -19.619 -16.789 -13.806 1.00 31.41 202 ARG A N 1
ATOM 1599 C CA . ARG A 1 202 ? -19.685 -17.013 -12.353 1.00 31.41 202 ARG A CA 1
ATOM 1600 C C . ARG A 1 202 ? -18.818 -18.227 -12.010 1.00 31.41 202 ARG A C 1
ATOM 1602 O O . ARG A 1 202 ? -19.177 -19.345 -12.378 1.00 31.41 202 ARG A O 1
ATOM 1609 N N . ALA A 1 203 ? -17.714 -18.021 -11.302 1.00 33.06 203 ALA A N 1
ATOM 1610 C CA . ALA A 1 203 ? -17.053 -19.113 -10.611 1.00 33.06 203 ALA A CA 1
ATOM 1611 C C . ALA A 1 203 ? -17.982 -19.543 -9.467 1.00 33.06 203 ALA A C 1
ATOM 1613 O O . ALA A 1 203 ? -18.116 -18.849 -8.462 1.00 33.06 203 ALA A O 1
ATOM 1614 N N . MET A 1 204 ? -18.684 -20.663 -9.654 1.00 30.88 204 MET A N 1
ATOM 1615 C CA . MET A 1 204 ? -19.204 -21.421 -8.523 1.00 30.88 204 MET A CA 1
ATOM 1616 C C . MET A 1 204 ? -17.999 -21.830 -7.681 1.00 30.88 204 MET A C 1
ATOM 1618 O O . MET A 1 204 ? -17.187 -22.643 -8.119 1.00 30.88 204 MET A O 1
ATOM 1622 N N . ILE A 1 205 ? -17.883 -21.260 -6.486 1.00 33.94 205 ILE A N 1
ATOM 1623 C CA . ILE A 1 205 ? -16.974 -21.765 -5.465 1.00 33.94 205 ILE A CA 1
ATOM 1624 C C . ILE A 1 205 ? -17.536 -23.125 -5.042 1.00 33.94 205 ILE A C 1
ATOM 1626 O O . ILE A 1 205 ? -18.502 -23.205 -4.287 1.00 33.94 205 ILE A O 1
ATOM 1630 N N . ARG A 1 206 ? -16.965 -24.207 -5.581 1.00 27.59 206 ARG A N 1
ATOM 1631 C CA . ARG A 1 206 ? -17.058 -25.522 -4.946 1.00 27.59 206 ARG A CA 1
ATOM 1632 C C . ARG A 1 206 ? -16.145 -25.481 -3.730 1.00 27.59 206 ARG A C 1
ATOM 1634 O O . ARG A 1 206 ? -14.928 -25.472 -3.870 1.00 27.59 206 ARG A O 1
ATOM 1641 N N . THR A 1 207 ? -16.744 -25.451 -2.550 1.00 31.30 207 THR A N 1
ATOM 1642 C CA . THR A 1 207 ? -16.083 -25.866 -1.317 1.00 31.30 207 THR A CA 1
ATOM 1643 C C . THR A 1 207 ? -15.714 -27.344 -1.457 1.00 31.30 207 THR A C 1
ATOM 1645 O O . THR A 1 207 ? -16.603 -28.195 -1.500 1.00 31.30 207 THR A O 1
ATOM 1648 N N . CYS A 1 208 ? -14.424 -27.653 -1.577 1.00 28.20 208 CYS A N 1
ATOM 1649 C CA . CYS A 1 208 ? -13.932 -28.978 -1.210 1.00 28.20 208 CYS A CA 1
ATOM 1650 C C . CYS A 1 208 ? -13.770 -28.982 0.313 1.00 28.20 208 CYS A C 1
ATOM 1652 O O . CYS A 1 208 ? -13.193 -28.039 0.859 1.00 28.20 208 CYS A O 1
ATOM 1654 N N . GLY A 1 209 ? -14.388 -29.975 0.956 1.00 31.03 209 GLY A N 1
ATOM 1655 C CA . GLY A 1 209 ? -14.325 -30.201 2.401 1.00 31.03 209 GLY A CA 1
ATOM 1656 C C . GLY A 1 209 ? -13.042 -30.875 2.855 1.0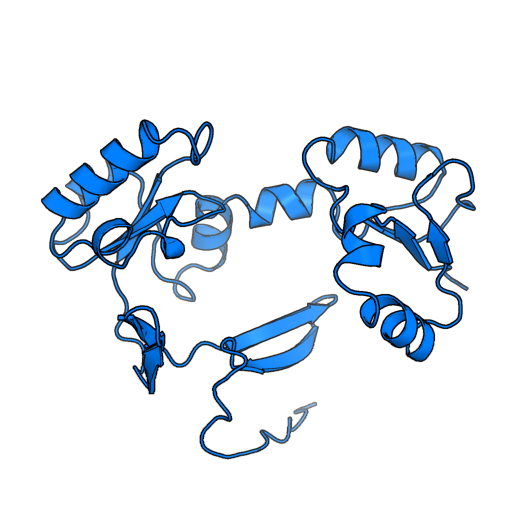0 31.03 209 GLY A C 1
ATOM 1657 O O . GLY A 1 209 ? -12.165 -31.127 1.999 1.00 31.03 209 GLY A O 1
#

Secondary structure (DSSP, 8-state):
---EEEE--HHHHHH-TTHHHHHHHH-TT-EEES-GGGPPTT-EEEETTTSTTTHHHHHHHHHHTT-EESS-HHHHHHHH-HHHHHHHHGGGS---B-GGGGGTSPS--EEEEESS---GGG-GGGTEESSHHHHHHHHHHHHT-GGGTT--EEEEEPP---EEEE-TTS-EEE--EEEEEETTEEEEEEESSTT---SS---------

Nearest PDB structures (foldseek):
  6y3z-assembly1_P  TM=4.033E-01  e=8.045E-02  Saccharomyces cerevisiae S288C
  3dnf-assembly1_A  TM=5.435E-01  e=2.224E+00  Aquifex aeolicus
  1h41-assembly1_B  TM=2.877E-01  e=1.731E-01  Cellvibrio japonicus
  1h41-assembly1_A  TM=2.883E-01  e=4.230E-01  Cellvibrio japonicus
  2wjz-assembly1_B  TM=2.194E-01  e=3.951E+00  Thermotoga maritima

Organism: NCBI:txid1578165

Solvent-accessible surface area (backbone atoms only — not comparable to full-atom values): 12418 Å² total; per-residue (Å²): 135,81,48,41,35,36,37,46,43,75,72,54,56,71,74,44,65,67,54,58,60,55,46,40,76,79,37,73,78,51,41,83,39,79,61,73,88,82,54,60,66,58,26,40,30,32,48,49,82,53,49,61,90,49,16,65,60,50,46,52,52,39,42,74,45,53,24,42,61,50,72,42,49,70,55,50,55,50,69,44,34,47,60,63,47,34,62,74,49,39,91,80,44,72,63,67,34,47,81,85,50,55,80,78,51,80,84,47,42,28,36,42,28,37,49,78,54,63,53,58,91,79,29,64,83,60,24,54,20,78,33,59,70,50,36,50,53,50,34,55,51,39,58,72,29,86,94,34,67,95,38,58,45,35,42,26,65,60,72,93,62,62,67,77,50,63,44,98,82,71,42,78,34,54,81,47,70,43,73,43,71,56,98,94,38,79,77,48,72,44,64,60,54,90,84,57,82,69,91,81,76,87,78,77,81,74,81,79,130

Sequence (209 aa):
MTEFSLLHSVYFAETYPDEWPAVRDFFPESRRSDDPAALEPGTIVIPRYRATPFGAELEAEITAHGSRLINTYAQHCAIDDIFAWSDLLGDMTAPSYRIEDMAAVPEGRFFVKGQVTSLKNHGPTEVFADNKASALALADKLLHHPLMTNQTPVIRPMQDYLRLGTSEQGLPVFHEQRVFTYRGQILGASFYWSGHRGIGRRAMIRTCG

Mean predicted aligned error: 8.9 Å

pLDDT: mean 81.2, std 16.63, range [27.59, 97.88]

Foldseek 3Di:
DAAEEEQDDPVVCVVCVPPVVVCCVVRVRYHYDNDCPPDAARYEYEDYPVCPPCVVVVQVSCVVNNYGYVVHNVVVVCQLAPQNVCVVCPPVDFHKDALVCLVVDDWAKKFKAFSRGRPVVVDPLLTIDGTSVSNSVSQVVLCVDPVNPPTHMIITHDDPFAFPDADPRRHTQGQDKDWDDDPRDTPDIDGPDPPDPDDDDDPPPDDDD

Radius of gyration: 20.5 Å; Cα contacts (8 Å, |Δi|>4): 296; chains: 1; bounding box: 51×47×50 Å